Protein AF-A0AAN4ZGY0-F1 (afdb_monomer)

Radius of gyration: 37.97 Å; Cα contacts (8 Å, |Δi|>4): 766; chains: 1; bounding box: 124×32×118 Å

Organism: NCBI:txid1317129

pLDDT: mean 77.3, std 17.56, range [29.8, 98.25]

Mean predicted aligned error: 15.59 Å

Secondary structure (DSSP, 8-state):
--STTSS-SSSSSSS----THHHHHHHHHHHHHHHHHHTTS---S---B-GGGS-SSSEEEESSSPEEEEEPPGGGSTT-EEEEESTT-EEEETTEE-SS-EEEETTEEE-TT--B--SEEEEEE-SBTTB-S--TTS-TTTEE--EEEPP-SS-SS-EEE-TTSS-EEEE-TTS-EEEEETT--EEEE-TTS-EE-TTS-EES-EEEE-STB-TTTS-S---SHHHHTTSEE--EEE--SSSB-EEEPPTT--EEEE-TTS-EEEEE--S-EEE-TTS-EEETT--EES-EEEESS-TTS-SS----EEE-TTS-EEEPPPPEE-SS-EE------

Solvent-accessible surface area (backbone atoms only — not comparable to full-atom values): 18497 Å² total; per-residue (Å²): 133,88,79,92,73,83,86,74,78,87,77,74,83,71,73,80,72,78,58,66,80,51,49,59,55,48,51,49,48,49,50,50,45,41,53,76,71,44,35,39,50,71,58,75,62,77,80,55,68,32,74,79,7,36,35,77,49,32,35,35,65,40,75,83,56,55,72,41,78,45,77,46,53,74,90,79,52,72,44,33,39,35,41,26,30,49,87,87,34,33,28,16,42,71,34,35,78,48,68,66,49,37,35,36,51,69,40,38,50,20,40,94,81,71,44,77,67,72,37,29,23,28,29,20,58,4,31,71,79,47,32,52,46,42,56,92,62,32,56,71,83,36,39,42,59,29,53,71,42,59,38,45,100,90,34,35,29,9,33,33,34,32,86,93,43,70,30,31,26,36,38,45,97,80,22,48,68,70,30,51,40,78,96,42,64,58,32,38,29,31,42,87,27,25,36,27,43,92,86,69,50,75,36,66,27,46,25,18,25,65,24,62,10,18,71,30,49,28,56,39,62,63,64,37,61,30,43,76,72,51,51,31,40,65,40,48,69,40,75,46,102,61,73,38,11,33,37,40,56,63,94,60,32,46,39,26,35,37,44,92,67,14,45,78,73,47,79,46,98,55,90,46,33,38,30,31,72,86,27,28,32,29,36,80,86,73,48,82,42,63,34,49,32,14,36,57,49,56,77,76,76,60,95,58,63,68,79,53,73,43,71,46,100,86,69,48,83,41,79,51,76,66,36,47,81,51,93,86,48,74,45,65,79,79,72,94,120

Structure (mmCIF, N/CA/C/O backbone):
data_AF-A0AAN4ZGY0-F1
#
_entry.id   AF-A0AAN4ZGY0-F1
#
loop_
_atom_site.group_PDB
_atom_site.id
_atom_site.type_symbol
_atom_site.label_atom_id
_atom_site.label_alt_id
_atom_site.label_comp_id
_atom_site.label_asym_id
_atom_site.label_entity_id
_atom_site.label_seq_id
_atom_site.pdbx_PDB_ins_code
_atom_site.Cartn_x
_atom_site.Cartn_y
_atom_site.Cartn_z
_atom_site.occupancy
_atom_site.B_iso_or_equiv
_atom_site.auth_seq_id
_atom_site.auth_comp_id
_atom_site.auth_asym_id
_atom_site.auth_atom_id
_atom_site.pdbx_PDB_model_num
ATOM 1 N N . ILE A 1 1 ? -98.579 7.062 43.475 1.00 54.06 1 ILE A N 1
ATOM 2 C CA . ILE A 1 1 ? -98.011 5.726 43.792 1.00 54.06 1 ILE A CA 1
ATOM 3 C C . ILE A 1 1 ? -97.934 4.993 42.456 1.00 54.06 1 ILE A C 1
ATOM 5 O O . ILE A 1 1 ? -98.967 4.946 41.811 1.00 54.06 1 ILE A O 1
ATOM 9 N N . LEU A 1 2 ? -96.743 4.558 42.011 1.00 44.28 2 LEU A N 1
ATOM 10 C CA . LEU A 1 2 ? -96.336 4.385 40.594 1.00 44.28 2 LEU A CA 1
ATOM 11 C C . LEU A 1 2 ? -96.326 5.745 39.871 1.00 44.28 2 LEU A C 1
ATOM 13 O O . LEU A 1 2 ? -97.373 6.292 39.580 1.00 44.28 2 LEU A O 1
ATOM 17 N N . VAL A 1 3 ? -95.226 6.483 39.740 1.00 46.28 3 VAL A N 1
ATOM 18 C CA . VAL A 1 3 ? -94.215 6.334 38.670 1.00 46.28 3 VAL A CA 1
ATOM 19 C C . VAL A 1 3 ? -92.862 6.953 39.114 1.00 46.28 3 VAL A C 1
ATOM 21 O O . VAL A 1 3 ? -91.898 6.995 38.363 1.00 46.28 3 VAL A O 1
ATOM 24 N N . LEU A 1 4 ? -92.727 7.369 40.380 1.00 45.41 4 LEU A N 1
ATOM 25 C CA . LEU A 1 4 ? -91.530 8.043 40.915 1.00 45.41 4 LEU A CA 1
ATOM 26 C C . LEU A 1 4 ? -90.441 7.088 41.468 1.00 45.41 4 LEU A C 1
ATOM 28 O O . LEU A 1 4 ? -89.699 7.460 42.369 1.00 45.41 4 LEU A O 1
ATOM 32 N N . LEU A 1 5 ? -90.368 5.846 40.972 1.00 47.16 5 LEU A N 1
ATOM 33 C CA . LEU A 1 5 ? -89.467 4.788 41.477 1.00 47.16 5 LEU A CA 1
ATOM 34 C C . LEU A 1 5 ? -88.541 4.177 40.407 1.00 47.16 5 LEU A C 1
ATOM 36 O O . LEU A 1 5 ? -87.887 3.175 40.667 1.00 47.16 5 LEU A O 1
ATOM 40 N N . LEU A 1 6 ? -88.450 4.773 39.214 1.00 47.75 6 LEU A N 1
ATOM 41 C CA . LEU A 1 6 ? -87.614 4.254 38.117 1.00 47.75 6 LEU A CA 1
ATOM 42 C C . LEU A 1 6 ? -86.279 4.995 37.918 1.00 47.75 6 LEU A C 1
ATOM 44 O O . LEU A 1 6 ? -85.568 4.706 36.964 1.00 47.75 6 LEU A O 1
ATOM 48 N N . PHE A 1 7 ? -85.901 5.905 38.824 1.00 46.94 7 PHE A N 1
ATOM 49 C CA . PHE A 1 7 ? -84.646 6.674 38.728 1.00 46.94 7 PHE A CA 1
ATOM 50 C C . PHE A 1 7 ? -83.612 6.385 39.826 1.00 46.94 7 PHE A C 1
ATOM 52 O O . PHE A 1 7 ? -82.650 7.132 39.966 1.00 46.94 7 PHE A O 1
ATOM 59 N N . LEU A 1 8 ? -83.761 5.308 40.601 1.00 50.41 8 LEU A N 1
ATOM 60 C CA . LEU A 1 8 ? -82.787 4.942 41.638 1.00 50.41 8 LEU A CA 1
ATOM 61 C C . LEU A 1 8 ? -82.572 3.420 41.653 1.00 50.41 8 LEU A C 1
ATOM 63 O O . LEU A 1 8 ? -83.237 2.725 42.418 1.00 50.41 8 LEU A O 1
ATOM 67 N N . PRO A 1 9 ? -81.712 2.881 40.761 1.00 44.03 9 PRO A N 1
ATOM 68 C CA . PRO A 1 9 ? -80.628 2.039 41.280 1.00 44.03 9 PRO A CA 1
ATOM 69 C C . PRO A 1 9 ? -79.323 2.075 40.452 1.00 44.03 9 PRO A C 1
ATOM 71 O O . PRO A 1 9 ? -78.595 1.090 40.430 1.00 44.03 9 PRO A O 1
ATOM 74 N N . SER A 1 10 ? -78.972 3.173 39.775 1.00 43.97 10 SER A N 1
ATOM 75 C CA . SER A 1 10 ? -77.648 3.294 39.123 1.00 43.97 10 SER A CA 1
ATOM 76 C C . SER A 1 10 ? -76.561 3.932 40.003 1.00 43.97 10 SER A C 1
ATOM 78 O O . SER A 1 10 ? -75.435 4.091 39.550 1.00 43.97 10 SER A O 1
ATOM 80 N N . LEU A 1 11 ? -76.852 4.241 41.274 1.00 46.56 11 LEU A N 1
ATOM 81 C CA . LEU A 1 11 ? -75.885 4.826 42.219 1.00 46.56 11 LEU A CA 1
ATOM 82 C C . LEU A 1 11 ? -75.397 3.871 43.325 1.00 46.56 11 LEU A C 1
ATOM 84 O O . LEU A 1 11 ? -74.639 4.299 44.184 1.00 46.56 11 LEU A O 1
ATOM 88 N N . ILE A 1 12 ? -75.773 2.585 43.311 1.00 45.50 12 ILE A N 1
ATOM 89 C CA . ILE A 1 12 ? -75.390 1.632 44.382 1.00 45.50 12 ILE A CA 1
ATOM 90 C C . ILE A 1 12 ? -74.248 0.680 43.959 1.00 45.50 12 ILE A C 1
ATOM 92 O O . ILE A 1 12 ? -73.750 -0.101 44.757 1.00 45.50 12 ILE A O 1
ATOM 96 N N . TYR A 1 13 ? -73.727 0.794 42.733 1.00 43.84 13 TYR A N 1
ATOM 97 C CA . TYR A 1 13 ? -72.538 0.042 42.288 1.00 43.84 13 TYR A CA 1
ATOM 98 C C . TYR A 1 13 ? -71.256 0.890 42.220 1.00 43.84 13 TYR A C 1
ATOM 100 O O . TYR A 1 13 ? -70.362 0.598 41.434 1.00 43.84 13 TYR A O 1
ATOM 108 N N . ALA A 1 14 ? -71.143 1.925 43.059 1.00 43.75 14 ALA A N 1
ATOM 109 C CA . ALA A 1 14 ? -69.912 2.711 43.210 1.00 43.75 14 ALA A CA 1
ATOM 110 C C . ALA A 1 14 ? -69.262 2.605 44.606 1.00 43.75 14 ALA A C 1
ATOM 112 O O . ALA A 1 14 ? -68.223 3.215 44.829 1.00 43.75 14 ALA A O 1
ATOM 113 N N . GLU A 1 15 ? -69.818 1.819 45.536 1.00 41.22 15 GLU A N 1
ATOM 114 C CA . GLU A 1 15 ? -69.253 1.657 46.892 1.00 41.22 15 GLU A CA 1
ATOM 115 C C . GLU A 1 15 ? -68.433 0.372 47.084 1.00 41.22 15 GLU A C 1
ATOM 117 O O . GLU A 1 15 ? -67.808 0.196 48.123 1.00 41.22 15 GLU A O 1
ATOM 122 N N . ASN A 1 16 ? -68.350 -0.497 46.069 1.00 42.94 16 ASN A N 1
ATOM 123 C CA . ASN A 1 16 ? -67.531 -1.716 46.119 1.00 42.94 16 ASN A CA 1
ATOM 124 C C . ASN A 1 16 ? -66.256 -1.657 45.260 1.00 42.94 16 ASN A C 1
ATOM 126 O O . ASN A 1 16 ? -65.650 -2.687 44.981 1.00 42.94 16 ASN A O 1
ATOM 130 N N . CYS A 1 17 ? -65.784 -0.451 44.931 1.00 45.12 17 CYS A N 1
ATOM 131 C CA . CYS A 1 17 ? -64.360 -0.221 44.649 1.00 45.12 17 CYS A CA 1
ATOM 132 C C . CYS A 1 17 ? -63.565 -0.013 45.955 1.00 45.12 17 CYS A C 1
ATOM 134 O O . CYS A 1 17 ? -62.571 0.710 45.988 1.00 45.12 17 CYS A O 1
ATOM 136 N N . GLY A 1 18 ? -64.010 -0.632 47.053 1.00 42.31 18 GLY A N 1
ATOM 137 C CA . GLY A 1 18 ? -63.272 -0.726 48.303 1.00 42.31 18 GLY A CA 1
ATOM 138 C C . GLY A 1 18 ? -62.099 -1.682 48.141 1.00 42.31 18 GLY A C 1
ATOM 139 O O . GLY A 1 18 ? -62.205 -2.846 48.506 1.00 42.31 18 GLY A O 1
ATOM 140 N N . ASN A 1 19 ? -61.022 -1.209 47.516 1.00 47.03 19 ASN A N 1
ATOM 141 C CA . ASN A 1 19 ? -59.748 -0.994 48.196 1.00 47.03 19 ASN A CA 1
ATOM 142 C C . ASN A 1 19 ? -58.723 -0.452 47.182 1.00 47.03 19 ASN A C 1
ATOM 144 O O . ASN A 1 19 ? -57.992 -1.211 46.544 1.00 47.03 19 ASN A O 1
ATOM 148 N N . CYS A 1 20 ? -58.653 0.873 47.026 1.00 52.66 20 CYS A N 1
ATOM 149 C CA . CYS A 1 20 ? -57.567 1.510 46.270 1.00 52.66 20 CYS A CA 1
ATOM 150 C C . CYS A 1 20 ? -56.190 1.295 46.930 1.00 52.66 20 CYS A C 1
ATOM 152 O O . CYS A 1 20 ? -55.172 1.536 46.282 1.00 52.66 20 CYS A O 1
ATOM 154 N N . ASP A 1 21 ? -56.146 0.798 48.172 1.00 55.91 21 ASP A N 1
ATOM 155 C CA . ASP A 1 21 ? -54.902 0.518 48.898 1.00 55.91 21 ASP A CA 1
ATOM 156 C C . ASP A 1 21 ? -54.076 -0.601 48.243 1.00 55.91 21 ASP A C 1
ATOM 158 O O . ASP A 1 21 ? -52.861 -0.641 48.402 1.00 55.91 21 ASP A O 1
ATOM 162 N N . GLY A 1 22 ? -54.703 -1.464 47.433 1.00 56.44 22 GLY A N 1
ATOM 163 C CA . GLY A 1 22 ? -54.001 -2.486 46.651 1.00 56.44 22 GLY A CA 1
ATOM 164 C C . GLY A 1 22 ? -53.548 -2.018 45.267 1.00 56.44 22 GLY A C 1
ATOM 165 O O . GLY A 1 22 ? -52.641 -2.612 44.694 1.00 56.44 22 GLY A O 1
ATOM 166 N N . VAL A 1 23 ? -54.139 -0.947 44.723 1.00 62.25 23 VAL A N 1
ATOM 167 C CA . VAL A 1 23 ? -53.852 -0.482 43.353 1.00 62.25 23 VAL A CA 1
ATOM 168 C C . VAL A 1 23 ? -52.446 0.098 43.267 1.00 62.25 23 VAL A C 1
ATOM 170 O O . VAL A 1 23 ? -51.729 -0.180 42.314 1.00 62.25 23 VAL A O 1
ATOM 173 N N . TRP A 1 24 ? -52.009 0.848 44.279 1.00 66.81 24 TRP A N 1
ATOM 174 C CA . TRP A 1 24 ? -50.646 1.380 44.312 1.00 66.81 24 TRP A CA 1
ATOM 175 C C . TRP A 1 24 ? -49.599 0.288 44.509 1.00 66.81 24 TRP A C 1
ATOM 177 O O . TRP A 1 24 ? -48.559 0.336 43.859 1.00 66.81 24 TRP A O 1
ATOM 187 N N . GLU A 1 25 ? -49.888 -0.726 45.327 1.00 72.06 25 GLU A N 1
ATOM 188 C CA . GLU A 1 25 ? -49.032 -1.910 45.441 1.00 72.06 25 GLU A CA 1
ATOM 189 C C . GLU A 1 25 ? -49.004 -2.723 44.151 1.00 72.06 25 GLU A C 1
ATOM 191 O O . GLU A 1 25 ? -47.957 -3.259 43.811 1.00 72.06 25 GLU A O 1
ATOM 196 N N . GLN A 1 26 ? -50.119 -2.824 43.429 1.00 64.06 26 GLN A N 1
ATOM 197 C CA . GLN A 1 26 ? -50.214 -3.560 42.171 1.00 64.06 26 GLN A CA 1
ATOM 198 C C . GLN A 1 26 ? -49.526 -2.807 41.027 1.00 64.06 26 GLN A C 1
ATOM 200 O O . GLN A 1 26 ? -48.790 -3.431 40.277 1.00 64.06 26 GLN A O 1
ATOM 205 N N . ILE A 1 27 ? -49.647 -1.476 40.963 1.00 64.19 27 ILE A N 1
ATOM 206 C CA . ILE A 1 27 ? -48.884 -0.612 40.046 1.00 64.19 27 ILE A CA 1
ATOM 207 C C . ILE A 1 27 ? -47.393 -0.639 40.393 1.00 64.19 27 ILE A C 1
ATOM 209 O O . ILE A 1 27 ? -46.566 -0.671 39.489 1.00 64.19 27 ILE A O 1
ATOM 213 N N . ALA A 1 28 ? -47.023 -0.628 41.676 1.00 68.31 28 ALA A N 1
ATOM 214 C CA . ALA A 1 28 ? -45.628 -0.760 42.091 1.00 68.31 28 ALA A CA 1
ATOM 215 C C . ALA A 1 28 ? -45.072 -2.144 41.732 1.00 68.31 28 ALA A C 1
ATOM 217 O O . ALA A 1 28 ? -43.963 -2.226 41.221 1.00 68.31 28 ALA A O 1
ATOM 218 N N . ARG A 1 29 ? -45.861 -3.215 41.907 1.00 73.31 29 ARG A N 1
ATOM 219 C CA . ARG A 1 29 ? -45.498 -4.575 41.481 1.00 73.31 29 ARG A CA 1
ATOM 220 C C . ARG A 1 29 ? -45.407 -4.698 39.970 1.00 73.31 29 ARG A C 1
ATOM 222 O O . ARG A 1 29 ? -44.501 -5.356 39.494 1.00 73.31 29 ARG A O 1
ATOM 229 N N . GLU A 1 30 ? -46.320 -4.092 39.218 1.00 58.75 30 GLU A N 1
ATOM 230 C CA . GLU A 1 30 ? -46.277 -4.078 37.756 1.00 58.75 30 GLU A CA 1
ATOM 231 C C . GLU A 1 30 ? -45.104 -3.252 37.246 1.00 58.75 30 GLU A C 1
ATOM 233 O O . GLU A 1 30 ? -44.423 -3.719 36.351 1.00 58.75 30 GLU A O 1
ATOM 238 N N . LYS A 1 31 ? -44.802 -2.088 37.837 1.00 58.22 31 LYS A N 1
ATOM 239 C CA . LYS A 1 31 ? -43.599 -1.307 37.509 1.00 58.22 31 LYS A CA 1
ATOM 240 C C . LYS A 1 31 ? -42.322 -2.052 37.853 1.00 58.22 31 LYS A C 1
ATOM 242 O O . LYS A 1 31 ? -41.415 -2.060 37.040 1.00 58.22 31 LYS A O 1
ATOM 247 N N . GLN A 1 32 ? -42.275 -2.701 39.011 1.00 64.06 32 GLN A N 1
ATOM 248 C CA . GLN A 1 32 ? -41.133 -3.505 39.420 1.00 64.06 32 GLN A CA 1
ATOM 249 C C . GLN A 1 32 ? -40.995 -4.752 38.542 1.00 64.06 32 GLN A C 1
ATOM 251 O O . GLN A 1 32 ? -39.894 -5.091 38.155 1.00 64.06 32 GLN A O 1
ATOM 256 N N . MET A 1 33 ? -42.095 -5.391 38.132 1.00 56.28 33 MET A N 1
ATOM 257 C CA . MET A 1 33 ? -42.059 -6.480 37.152 1.00 56.28 33 MET A CA 1
ATOM 258 C C . MET A 1 33 ? -41.738 -5.983 35.729 1.00 56.28 33 MET A C 1
ATOM 260 O O . MET A 1 33 ? -41.107 -6.702 34.968 1.00 56.28 33 MET A O 1
ATOM 264 N N . ASP A 1 34 ? -42.128 -4.771 35.340 1.00 50.91 34 ASP A N 1
ATOM 265 C CA . ASP A 1 34 ? -41.751 -4.157 34.057 1.00 50.91 34 ASP A CA 1
ATOM 266 C C . ASP A 1 34 ? -40.267 -3.724 34.089 1.00 50.91 34 ASP A C 1
ATOM 268 O O . ASP A 1 34 ? -39.555 -3.916 33.110 1.00 50.91 34 ASP A O 1
ATOM 272 N N . GLU A 1 35 ? -39.727 -3.285 35.228 1.00 53.06 35 GLU A N 1
ATOM 273 C CA . GLU A 1 35 ? -38.279 -3.112 35.437 1.00 53.06 35 GLU A CA 1
ATOM 274 C C . GLU A 1 35 ? -37.536 -4.462 35.419 1.00 53.06 35 GLU A C 1
ATOM 276 O O . GLU A 1 35 ? -36.587 -4.630 34.653 1.00 53.06 35 GLU A O 1
ATOM 281 N N . ASP A 1 36 ? -38.005 -5.454 36.180 1.00 55.88 36 ASP A N 1
ATOM 282 C CA . ASP A 1 36 ? -37.344 -6.754 36.369 1.00 55.88 36 ASP A CA 1
ATOM 283 C C . ASP A 1 36 ? -37.442 -7.669 35.127 1.00 55.88 36 ASP A C 1
ATOM 285 O O . ASP A 1 36 ? -36.537 -8.464 34.863 1.00 55.88 36 ASP A O 1
ATOM 289 N N . TYR A 1 37 ? -38.532 -7.583 34.350 1.00 51.91 37 TYR A N 1
ATOM 290 C CA . TYR A 1 37 ? -38.823 -8.483 33.218 1.00 51.91 37 TYR A CA 1
ATOM 291 C C . TYR A 1 37 ? -38.968 -7.772 31.860 1.00 51.91 37 TYR A C 1
ATOM 293 O O . TYR A 1 37 ? -38.929 -8.439 30.817 1.00 51.91 37 TYR A O 1
ATOM 301 N N . HIS A 1 38 ? -39.100 -6.440 31.830 1.00 48.56 38 HIS A N 1
ATOM 302 C CA . HIS A 1 38 ? -39.233 -5.643 30.603 1.00 48.56 38 HIS A CA 1
ATOM 303 C C . HIS A 1 38 ? -38.154 -4.555 30.425 1.00 48.56 38 HIS A C 1
ATOM 305 O O . HIS A 1 38 ? -38.227 -3.819 29.438 1.00 48.56 38 HIS A O 1
ATOM 311 N N . GLY A 1 39 ? -37.078 -4.538 31.230 1.00 45.94 39 GLY A N 1
ATOM 312 C CA . GLY A 1 39 ? -35.871 -3.697 31.048 1.00 45.94 39 GLY A CA 1
ATOM 313 C C . GLY A 1 39 ? -35.116 -3.887 29.717 1.00 45.94 39 GLY A C 1
ATOM 314 O O . GLY A 1 39 ? -34.070 -3.301 29.462 1.00 45.94 39 GLY A O 1
ATOM 315 N N . CYS A 1 40 ? -35.665 -4.701 28.826 1.00 50.22 40 CYS A N 1
ATOM 316 C CA . CYS A 1 40 ? -35.147 -5.021 27.509 1.00 50.22 40 CYS A CA 1
ATOM 317 C C . CYS A 1 40 ? -36.196 -4.805 26.415 1.00 50.22 40 CYS A C 1
ATOM 319 O O . CYS A 1 40 ? -36.348 -5.593 25.473 1.00 50.22 40 CYS A O 1
ATOM 321 N N . ARG A 1 41 ? -36.957 -3.715 26.538 1.00 51.22 41 ARG A N 1
ATOM 322 C CA . ARG A 1 41 ? -37.534 -3.075 25.356 1.00 51.22 41 ARG A CA 1
ATOM 323 C C . ARG A 1 41 ? -36.354 -2.707 24.455 1.00 51.22 41 ARG A C 1
ATOM 325 O O . ARG A 1 41 ? -35.326 -2.258 24.952 1.00 51.22 41 ARG A O 1
ATOM 332 N N . SER A 1 42 ? -36.476 -3.022 23.164 1.00 54.94 42 SER A N 1
ATOM 333 C CA . SER A 1 42 ? -35.493 -2.728 22.112 1.00 54.94 42 SER A CA 1
ATOM 334 C C . SER A 1 42 ? -34.709 -1.461 22.443 1.00 54.94 42 SER A C 1
ATOM 336 O O . SER A 1 42 ? -35.355 -0.450 22.702 1.00 54.94 42 SER A O 1
ATOM 338 N N . CYS A 1 43 ? -33.373 -1.484 22.435 1.00 63.09 43 CYS A N 1
ATOM 339 C CA . CYS A 1 43 ? -32.616 -0.234 22.471 1.00 63.09 43 CYS A CA 1
ATOM 340 C C . CYS A 1 43 ? -33.051 0.600 21.264 1.00 63.09 43 CYS A C 1
ATOM 342 O O . CYS A 1 43 ? -32.672 0.315 20.131 1.00 63.09 43 CYS A O 1
ATOM 344 N N . LEU A 1 44 ? -33.968 1.536 21.511 1.00 54.16 44 LEU A N 1
ATOM 345 C CA . LEU A 1 44 ? -34.612 2.361 20.493 1.00 54.16 44 LEU A CA 1
ATOM 346 C C . LEU A 1 44 ? -33.659 3.459 20.020 1.00 54.16 44 LEU A C 1
ATOM 348 O O . LEU A 1 44 ? -33.848 4.000 18.935 1.00 54.16 44 LEU A O 1
ATOM 352 N N . SER A 1 45 ? -32.650 3.783 20.831 1.00 62.50 45 SER A N 1
ATOM 353 C CA . SER A 1 45 ? -31.592 4.710 20.474 1.00 62.50 45 SER A CA 1
ATOM 354 C C . SER A 1 45 ? -30.661 4.065 19.451 1.00 62.50 45 SER A C 1
ATOM 356 O O . SER A 1 45 ? -30.014 3.040 19.702 1.00 62.50 45 SER A O 1
ATOM 358 N N . GLU A 1 46 ? -30.603 4.687 18.272 1.00 73.12 46 GLU A N 1
ATOM 359 C CA . GLU A 1 46 ? -29.510 4.463 17.337 1.00 73.12 46 GLU A CA 1
ATOM 360 C C . GLU A 1 46 ? -28.186 4.692 18.064 1.00 73.12 46 GLU A C 1
ATOM 362 O O . GLU A 1 46 ? -28.025 5.639 18.833 1.00 73.12 46 GLU A O 1
ATOM 367 N N . ILE A 1 47 ? -27.234 3.798 17.826 1.00 82.12 47 ILE A N 1
ATOM 368 C CA . ILE A 1 47 ? -25.887 3.959 18.351 1.00 82.12 47 ILE A CA 1
ATOM 369 C C . ILE A 1 47 ? -25.222 5.055 17.529 1.00 82.12 47 ILE A C 1
ATOM 371 O O . ILE A 1 47 ? -24.936 4.843 16.346 1.00 82.12 47 ILE A O 1
ATOM 375 N N . THR A 1 48 ? -24.950 6.197 18.156 1.00 88.38 48 THR A N 1
ATOM 376 C CA . THR A 1 48 ? -24.184 7.274 17.531 1.00 88.38 48 THR A CA 1
ATOM 377 C C . THR A 1 48 ? -22.806 6.751 17.138 1.00 88.38 48 THR A C 1
ATOM 379 O O . THR A 1 48 ? -22.030 6.301 17.987 1.00 88.38 48 THR A O 1
ATOM 382 N N . ARG A 1 49 ? -22.494 6.803 15.841 1.00 90.88 49 ARG A N 1
ATOM 383 C CA . ARG A 1 49 ? -21.160 6.493 15.324 1.00 90.88 49 ARG A CA 1
ATOM 384 C C . ARG A 1 49 ? -20.393 7.784 15.097 1.00 90.88 49 ARG A C 1
ATOM 386 O O . ARG A 1 49 ? -20.930 8.700 14.486 1.00 90.88 49 ARG A O 1
ATOM 393 N N . SER A 1 50 ? -19.160 7.849 15.582 1.00 94.12 50 SER A N 1
ATOM 394 C CA . SER A 1 50 ? -18.271 8.981 15.311 1.00 94.12 50 SER A CA 1
ATOM 395 C C . SER A 1 50 ? -16.813 8.560 15.402 1.00 94.12 50 SER A C 1
ATOM 397 O O . SER A 1 50 ? -16.407 7.915 16.372 1.00 94.12 50 SER A O 1
ATOM 399 N N . LYS A 1 51 ? -15.997 8.998 14.439 1.00 92.88 51 LYS A N 1
ATOM 400 C CA . LYS A 1 51 ? -14.530 8.898 14.503 1.00 92.88 51 LYS A CA 1
ATOM 401 C C . LYS A 1 51 ? -13.917 9.568 15.736 1.00 92.88 51 LYS A C 1
ATOM 403 O O . LYS A 1 51 ? -12.813 9.180 16.106 1.00 92.88 51 LYS A O 1
ATOM 408 N N . ASP A 1 52 ? -14.615 10.476 16.415 1.00 93.56 52 ASP A N 1
ATOM 409 C CA . ASP A 1 52 ? -14.140 11.085 17.669 1.00 93.56 52 ASP A CA 1
ATOM 410 C C . ASP A 1 52 ? -14.002 10.059 18.806 1.00 93.56 52 ASP A C 1
ATOM 412 O O . ASP A 1 52 ? -13.227 10.253 19.740 1.00 93.56 52 ASP A O 1
ATOM 416 N N . ALA A 1 53 ? -14.711 8.928 18.715 1.00 93.69 53 ALA A N 1
ATOM 417 C CA . ALA A 1 53 ? -14.559 7.811 19.642 1.00 93.69 53 ALA A CA 1
ATOM 418 C C . ALA A 1 53 ? -13.280 6.990 19.398 1.00 93.69 53 ALA A C 1
ATOM 420 O O . ALA A 1 53 ? -13.003 6.056 20.156 1.00 93.69 53 ALA A O 1
ATOM 421 N N . CYS A 1 54 ? -12.520 7.288 18.339 1.00 94.69 54 CYS A N 1
ATOM 422 C CA . CYS A 1 54 ? -11.313 6.553 17.991 1.00 94.69 54 CYS A CA 1
ATOM 423 C C . CYS A 1 54 ? -10.209 6.788 19.026 1.00 94.69 54 CYS A C 1
ATOM 425 O O . CYS A 1 54 ? -9.958 7.936 19.404 1.00 94.69 54 CYS A O 1
ATOM 427 N N . PRO A 1 55 ? -9.496 5.737 19.469 1.00 94.94 55 PRO A N 1
ATOM 428 C CA . PRO A 1 55 ? -8.338 5.933 20.316 1.00 94.94 55 PRO A CA 1
ATOM 429 C C . PRO A 1 55 ? -7.290 6.808 19.628 1.00 94.94 55 PRO A C 1
ATOM 431 O O . PRO A 1 55 ? -7.036 6.633 18.436 1.00 94.94 55 PRO A O 1
ATOM 434 N N . PRO A 1 56 ? -6.621 7.708 20.367 1.00 94.31 56 PRO A N 1
ATOM 435 C CA . PRO A 1 56 ? -5.703 8.672 19.765 1.00 94.31 56 PRO A CA 1
ATOM 436 C C . PRO A 1 56 ? -4.476 8.016 19.110 1.00 94.31 56 PRO A C 1
ATOM 438 O O . PRO A 1 56 ? -3.824 8.638 18.274 1.00 94.31 56 PRO A O 1
ATOM 441 N N . LYS A 1 57 ? -4.130 6.778 19.500 1.00 96.00 57 LYS A N 1
ATOM 442 C CA . LYS A 1 57 ? -2.956 6.042 19.009 1.00 96.00 57 LYS A CA 1
ATOM 443 C C . LYS A 1 57 ? -3.203 4.543 18.934 1.00 96.00 57 LYS A C 1
ATOM 445 O O . LYS A 1 57 ? -3.914 3.980 19.763 1.00 96.00 57 LYS A O 1
ATOM 450 N N . GLY A 1 58 ? -2.523 3.901 17.993 1.00 96.44 58 GLY A N 1
ATOM 451 C CA . GLY A 1 58 ? -2.454 2.458 17.804 1.00 96.44 58 GLY A CA 1
ATOM 452 C C . GLY A 1 58 ? -3.654 1.843 17.091 1.00 96.44 58 GLY A C 1
ATOM 453 O O . GLY A 1 58 ? -3.702 0.615 16.943 1.00 96.44 58 GLY A O 1
ATOM 454 N N . TYR A 1 59 ? -4.607 2.667 16.649 1.00 96.19 59 TYR A N 1
ATOM 455 C CA . TYR A 1 59 ? -5.846 2.222 16.026 1.00 96.19 59 TYR A CA 1
ATOM 456 C C . TYR A 1 59 ? -6.213 3.056 14.801 1.00 96.19 59 TYR A C 1
ATOM 458 O O . TYR A 1 59 ? -6.120 4.279 14.800 1.00 96.19 59 TYR A O 1
ATOM 466 N N . ASP A 1 60 ? -6.660 2.346 13.773 1.00 95.94 60 ASP A N 1
ATOM 467 C CA . ASP A 1 60 ? -7.309 2.878 12.584 1.00 95.94 60 ASP A CA 1
ATOM 468 C C . ASP A 1 60 ? -8.815 2.658 12.745 1.00 95.94 60 ASP A C 1
ATOM 470 O O . ASP A 1 60 ? -9.233 1.566 13.152 1.00 95.94 60 ASP A O 1
ATOM 474 N N . CYS A 1 61 ? -9.623 3.683 12.479 1.00 95.56 61 CYS A N 1
ATOM 475 C CA . CYS A 1 61 ? -11.049 3.687 12.789 1.00 95.56 61 CYS A CA 1
ATOM 476 C C . CYS A 1 61 ? -11.902 4.065 11.582 1.00 95.56 61 CYS A C 1
ATOM 478 O O . CYS A 1 61 ? -11.618 5.027 10.865 1.00 95.56 61 CYS A O 1
ATOM 480 N N . SER A 1 62 ? -13.014 3.350 11.409 1.00 94.75 62 SER A N 1
ATOM 481 C CA . SER A 1 62 ? -13.991 3.638 10.363 1.00 94.75 62 SER A CA 1
ATOM 482 C C . SER A 1 62 ? -15.421 3.452 10.859 1.00 94.75 62 SER A C 1
ATOM 484 O O . SER A 1 62 ? -15.752 2.461 11.513 1.00 94.75 62 SER A O 1
ATOM 486 N N . GLU A 1 63 ? -16.279 4.407 10.504 1.00 93.88 63 GLU A N 1
ATOM 487 C CA . GLU A 1 63 ? -17.728 4.353 10.730 1.00 93.88 63 GLU A CA 1
ATOM 488 C C . GLU A 1 63 ? -18.428 3.403 9.746 1.00 93.88 63 GLU A C 1
ATOM 490 O O . GLU A 1 63 ? -19.514 2.895 10.040 1.00 93.88 63 GLU A O 1
ATOM 495 N N . GLU A 1 64 ? -17.780 3.119 8.611 1.00 93.81 64 GLU A N 1
ATOM 496 C CA . GLU A 1 64 ? -18.271 2.220 7.561 1.00 93.81 64 GLU A CA 1
ATOM 497 C C . GLU A 1 64 ? -18.128 0.744 7.947 1.00 93.81 64 GLU A C 1
ATOM 499 O O . GLU A 1 64 ? -18.797 -0.123 7.382 1.00 93.81 64 GLU A O 1
ATOM 504 N N . TRP A 1 65 ? -17.265 0.425 8.918 1.00 92.62 65 TRP A N 1
ATOM 505 C CA . TRP A 1 65 ? -17.134 -0.947 9.390 1.00 92.62 65 TRP A CA 1
ATOM 506 C C . TRP A 1 65 ? -18.424 -1.393 10.100 1.00 92.62 65 TRP A C 1
ATOM 508 O O . TRP A 1 65 ? -18.958 -0.676 10.954 1.00 92.62 65 TRP A O 1
ATOM 518 N N . PRO A 1 66 ? -18.969 -2.573 9.749 1.00 89.25 66 PRO A N 1
ATOM 519 C CA . PRO A 1 66 ? -20.279 -2.970 10.233 1.00 89.25 66 PRO A CA 1
ATOM 520 C C . PRO A 1 66 ? -20.244 -3.329 11.720 1.00 89.25 66 PRO A C 1
ATOM 522 O O . PRO A 1 66 ? -19.325 -3.992 12.209 1.00 89.25 66 PRO A O 1
ATOM 525 N N . LEU A 1 67 ? -21.301 -2.917 12.418 1.00 88.50 67 LEU A N 1
ATOM 526 C CA . LEU A 1 67 ? -21.628 -3.405 13.750 1.00 88.50 67 LEU A CA 1
ATOM 527 C C . LEU A 1 67 ? -22.499 -4.654 13.612 1.00 88.50 67 LEU A C 1
ATOM 529 O O . LEU A 1 67 ? -23.380 -4.715 12.754 1.00 88.50 67 LEU A O 1
ATOM 533 N N . THR A 1 68 ? -22.263 -5.637 14.467 1.00 82.88 68 THR A N 1
ATOM 534 C CA . THR A 1 68 ? -23.071 -6.849 14.590 1.00 82.88 68 THR A CA 1
ATOM 535 C C . THR A 1 68 ? -23.819 -6.823 15.912 1.00 82.88 68 THR A C 1
ATOM 537 O O . THR A 1 68 ? -23.216 -6.593 16.961 1.00 82.88 68 THR A O 1
ATOM 540 N N . THR A 1 69 ? -25.125 -7.071 15.855 1.00 76.69 69 THR A N 1
ATOM 541 C CA . THR A 1 69 ? -26.014 -7.154 17.014 1.00 76.69 69 THR A CA 1
ATOM 542 C C . THR A 1 69 ? -26.380 -8.607 17.293 1.00 76.69 69 THR A C 1
ATOM 544 O O . THR A 1 69 ? -26.816 -9.326 16.398 1.00 76.69 69 THR A O 1
ATOM 547 N N . ASN A 1 70 ? -26.231 -9.038 18.544 1.00 71.81 70 ASN A N 1
ATOM 548 C CA . ASN A 1 70 ? -26.703 -10.339 19.011 1.00 71.81 70 ASN A CA 1
ATOM 549 C C . ASN A 1 70 ? -27.798 -10.132 20.057 1.00 71.81 70 ASN A C 1
ATOM 551 O O . ASN A 1 70 ? -27.616 -9.373 21.008 1.00 71.81 70 ASN A O 1
ATOM 555 N N . VAL A 1 71 ? -28.925 -10.820 19.886 1.00 67.12 71 VAL A N 1
ATOM 556 C CA . VAL A 1 71 ? -30.015 -10.847 20.869 1.00 67.12 71 VAL A CA 1
ATOM 557 C C . VAL A 1 71 ? -29.748 -12.005 21.829 1.00 67.12 71 VAL A C 1
ATOM 559 O O . VAL A 1 71 ? -29.694 -13.153 21.387 1.00 67.12 71 VAL A O 1
ATOM 562 N N . LEU A 1 72 ? -29.559 -11.720 23.120 1.00 61.06 72 LEU A N 1
ATOM 563 C CA . LEU A 1 72 ? -29.351 -12.764 24.128 1.00 61.06 72 LEU A CA 1
ATOM 564 C C . LEU A 1 72 ? -30.668 -13.510 24.401 1.00 61.06 72 LEU A C 1
ATOM 566 O O . LEU A 1 72 ? -31.752 -12.917 24.418 1.00 61.06 72 LEU A O 1
ATOM 570 N N . THR A 1 73 ? -30.583 -14.832 24.558 1.00 50.97 73 THR A N 1
ATOM 571 C CA . THR A 1 73 ? -31.764 -15.701 24.700 1.00 50.97 73 THR A CA 1
ATOM 572 C C . THR A 1 73 ? -32.357 -15.646 26.119 1.00 50.97 73 THR A C 1
ATOM 574 O O . THR A 1 73 ? -31.670 -15.246 27.057 1.00 50.97 73 THR A O 1
ATOM 577 N N . PRO A 1 74 ? -33.629 -16.055 26.316 1.00 45.44 74 PRO A N 1
ATOM 578 C CA . PRO A 1 74 ? -34.318 -15.966 27.611 1.00 45.44 74 PRO A CA 1
ATOM 579 C C . PRO A 1 74 ? -33.657 -16.733 28.768 1.00 45.44 74 PRO A C 1
ATOM 581 O O . PRO A 1 74 ? -33.904 -16.405 29.924 1.00 45.44 74 PRO A O 1
ATOM 584 N N . GLU A 1 75 ? -32.833 -17.743 28.476 1.00 50.31 75 GLU A N 1
ATOM 585 C CA . GLU A 1 75 ? -32.149 -18.567 29.484 1.00 50.31 75 GLU A CA 1
ATOM 586 C C . GLU A 1 75 ? -30.903 -17.878 30.077 1.00 50.31 75 GLU A C 1
ATOM 588 O O . GLU A 1 75 ? -30.453 -18.249 31.158 1.00 50.31 75 GLU A O 1
ATOM 593 N N . GLU A 1 76 ? -30.376 -16.836 29.420 1.00 49.41 76 GLU A N 1
ATOM 594 C CA . GLU A 1 76 ? -29.170 -16.095 29.835 1.00 49.41 76 GLU A CA 1
ATOM 595 C C . GLU A 1 76 ? -29.479 -14.802 30.620 1.00 49.41 76 GLU A C 1
ATOM 597 O O . GLU A 1 76 ? -28.599 -13.969 30.841 1.00 49.41 76 GLU A O 1
ATOM 602 N N . GLY A 1 77 ? -30.723 -14.649 31.087 1.00 50.53 77 GLY A N 1
ATOM 603 C CA . GLY A 1 77 ? -31.234 -13.416 31.686 1.00 50.53 77 GLY A CA 1
ATOM 604 C C . GLY A 1 77 ? -31.937 -12.564 30.629 1.00 50.53 77 GLY A C 1
ATOM 605 O O . GLY A 1 77 ? -31.411 -12.311 29.550 1.00 50.53 77 GLY A O 1
ATOM 606 N N . CYS A 1 78 ? -33.176 -12.177 30.915 1.00 45.59 78 CYS A N 1
ATOM 607 C CA . CYS A 1 78 ? -34.107 -11.548 29.985 1.00 45.59 78 CYS A CA 1
ATOM 608 C C . CYS A 1 78 ? -33.489 -10.449 29.085 1.00 45.59 78 CYS A C 1
ATOM 610 O O . CYS A 1 78 ? -33.252 -9.339 29.534 1.00 45.59 78 CYS A O 1
ATOM 612 N N . ARG A 1 79 ? -33.371 -10.757 27.781 1.00 52.72 79 ARG A N 1
ATOM 613 C CA . ARG A 1 79 ? -33.516 -9.877 26.595 1.00 52.72 79 ARG A CA 1
ATOM 614 C C . ARG A 1 79 ? -32.510 -8.732 26.340 1.00 52.72 79 ARG A C 1
ATOM 616 O O . ARG A 1 79 ? -32.819 -7.846 25.544 1.00 52.72 79 ARG A O 1
ATOM 623 N N . CYS A 1 80 ? -31.286 -8.760 26.856 1.00 63.28 80 CYS A N 1
ATOM 624 C CA . CYS A 1 80 ? -30.289 -7.750 26.462 1.00 63.28 80 CYS A CA 1
ATOM 625 C C . CYS A 1 80 ? -29.814 -7.948 25.003 1.00 63.28 80 CYS A C 1
ATOM 627 O O . CYS A 1 80 ? -29.656 -9.073 24.527 1.00 63.28 80 CYS A O 1
ATOM 629 N N . SER A 1 81 ? -29.560 -6.851 24.280 1.00 73.12 81 SER A N 1
ATOM 630 C CA . SER A 1 81 ? -28.829 -6.879 23.001 1.00 73.12 81 SER A CA 1
ATOM 631 C C . SER A 1 81 ? -27.358 -6.558 23.242 1.00 73.12 81 SER A C 1
ATOM 633 O O . SER A 1 81 ? -27.042 -5.653 24.014 1.00 73.12 81 SER A O 1
ATOM 635 N N . GLU A 1 82 ? -26.455 -7.271 22.579 1.00 80.88 82 GLU A N 1
ATOM 636 C CA . GLU A 1 82 ? -25.024 -6.960 22.577 1.00 80.88 82 GLU A CA 1
ATOM 637 C C . GLU A 1 82 ? -24.611 -6.454 21.196 1.00 80.88 82 GLU A C 1
ATOM 639 O O . GLU A 1 82 ? -25.022 -7.016 20.180 1.00 80.88 82 GLU A O 1
ATOM 644 N N . VAL A 1 83 ? -23.790 -5.404 21.158 1.00 85.00 83 VAL A N 1
ATOM 645 C CA . VAL A 1 83 ? -23.225 -4.868 19.912 1.00 85.00 83 VAL A CA 1
ATOM 646 C C . VAL A 1 83 ? -21.722 -5.030 19.928 1.00 85.00 83 VAL A C 1
ATOM 648 O O . VAL A 1 83 ? -21.059 -4.649 20.895 1.00 85.00 83 VAL A O 1
ATOM 651 N N . THR A 1 84 ? -21.189 -5.550 18.830 1.00 88.19 84 THR A N 1
ATOM 652 C CA . THR A 1 84 ? -19.753 -5.684 18.580 1.00 88.19 84 THR A CA 1
ATOM 653 C C . THR A 1 84 ? -19.418 -5.156 17.191 1.00 88.19 84 THR A C 1
ATOM 655 O O . THR A 1 84 ? -20.297 -4.991 16.349 1.00 88.19 84 THR A O 1
ATOM 658 N N . CYS A 1 85 ? -18.139 -4.926 16.915 1.00 90.31 85 CYS A N 1
ATOM 659 C CA . CYS A 1 85 ? -17.689 -4.752 15.537 1.00 90.31 85 CYS A CA 1
ATOM 660 C C . CYS A 1 85 ? -17.595 -6.106 14.831 1.00 90.31 85 CYS A C 1
ATOM 662 O O . CYS A 1 85 ? -17.291 -7.122 15.461 1.00 90.31 85 CYS A O 1
ATOM 664 N N . ALA A 1 86 ? -17.839 -6.126 13.523 1.00 88.19 86 ALA A N 1
ATOM 665 C CA . ALA A 1 86 ? -17.687 -7.336 12.731 1.00 88.19 86 ALA A CA 1
ATOM 666 C C . ALA A 1 86 ? -16.209 -7.738 12.563 1.00 88.19 86 ALA A C 1
ATOM 668 O O . ALA A 1 86 ? -15.302 -6.904 12.455 1.00 88.19 86 ALA A O 1
ATOM 669 N N . GLY A 1 87 ? -15.969 -9.046 12.447 1.00 88.00 87 GLY A N 1
ATOM 670 C CA . GLY A 1 87 ? -14.656 -9.595 12.117 1.00 88.00 87 GLY A CA 1
ATOM 671 C C . GLY A 1 87 ? -13.613 -9.377 13.218 1.00 88.00 87 GLY A C 1
ATOM 672 O O . GLY A 1 87 ? -13.812 -9.783 14.358 1.00 88.00 87 GLY A O 1
ATOM 673 N N . LYS A 1 88 ? -12.461 -8.797 12.853 1.00 88.19 88 LYS A N 1
ATOM 674 C CA . LYS A 1 88 ? -11.319 -8.568 13.763 1.00 88.19 88 LYS A CA 1
ATOM 675 C C . LYS A 1 88 ? -11.302 -7.173 14.402 1.00 88.19 88 LYS A C 1
ATOM 677 O O . LYS A 1 88 ? -10.414 -6.896 15.209 1.00 88.19 88 LYS A O 1
ATOM 682 N N . ALA A 1 89 ? -12.221 -6.289 14.014 1.00 92.44 89 ALA A N 1
ATOM 683 C CA . ALA A 1 89 ? -12.310 -4.955 14.589 1.00 92.44 89 ALA A CA 1
ATOM 684 C C . ALA A 1 89 ? -12.810 -5.026 16.039 1.00 92.44 89 ALA A C 1
ATOM 686 O O . ALA A 1 89 ? -13.568 -5.919 16.418 1.00 92.44 89 ALA A O 1
ATOM 687 N N . LYS A 1 90 ? -12.373 -4.072 16.853 1.00 93.12 90 LYS A N 1
ATOM 688 C CA . LYS A 1 90 ? -12.807 -3.884 18.235 1.00 93.12 90 LYS A CA 1
ATOM 689 C C . LYS A 1 90 ? -13.659 -2.631 18.316 1.00 93.12 90 LYS A C 1
ATOM 691 O O . LYS A 1 90 ? -13.493 -1.716 17.516 1.00 93.12 90 LYS A O 1
ATOM 696 N N . LEU A 1 91 ? -14.559 -2.597 19.284 1.00 92.25 91 LEU A N 1
ATOM 697 C CA . LEU A 1 91 ? -15.365 -1.417 19.531 1.00 92.25 91 LEU A CA 1
ATOM 698 C C . LEU A 1 91 ? -14.558 -0.418 20.369 1.00 92.25 91 LEU A C 1
ATOM 700 O O . LEU A 1 91 ? -13.908 -0.808 21.341 1.00 92.25 91 LEU A O 1
ATOM 704 N N . ALA A 1 92 ? -14.600 0.848 19.980 1.00 93.38 92 ALA A N 1
ATOM 705 C CA . ALA A 1 92 ? -14.043 1.961 20.727 1.00 93.38 92 ALA A CA 1
ATOM 706 C C . ALA A 1 92 ? -15.163 2.905 21.165 1.00 93.38 92 ALA A C 1
ATOM 708 O O . ALA A 1 92 ? -16.104 3.144 20.406 1.00 93.38 92 ALA A O 1
ATOM 709 N N . VAL A 1 93 ? -15.058 3.414 22.388 1.00 90.88 93 VAL A N 1
ATOM 710 C CA . VAL A 1 93 ? -15.986 4.377 22.988 1.00 90.88 93 VAL A CA 1
ATOM 711 C C . VAL A 1 93 ? -15.136 5.413 23.707 1.00 90.88 93 VAL A C 1
ATOM 713 O O . VAL A 1 93 ? -14.250 5.036 24.473 1.00 90.88 93 VAL A O 1
ATOM 716 N N . ASN A 1 94 ? -15.381 6.702 23.465 1.00 88.75 94 ASN A N 1
ATOM 717 C CA . ASN A 1 94 ? -14.666 7.798 24.135 1.00 88.75 94 ASN A CA 1
ATOM 718 C C . ASN A 1 94 ? -13.129 7.700 24.070 1.00 88.75 94 ASN A C 1
ATOM 720 O O . ASN A 1 94 ? -12.436 7.988 25.043 1.00 88.75 94 ASN A O 1
ATOM 724 N N . GLY A 1 95 ? -12.585 7.274 22.926 1.00 90.25 95 GLY A N 1
ATOM 725 C CA . GLY A 1 95 ? -11.139 7.163 22.725 1.00 90.25 95 GLY A CA 1
ATOM 726 C C . GLY A 1 95 ? -10.499 5.936 23.383 1.00 90.25 95 GLY A C 1
ATOM 727 O O . GLY A 1 95 ? -9.276 5.795 23.365 1.00 90.25 95 GLY A O 1
ATOM 728 N N . GLU A 1 96 ? -11.292 5.019 23.936 1.00 91.25 96 GLU A N 1
ATOM 729 C CA . GLU A 1 96 ? -10.800 3.791 24.555 1.00 91.25 96 GLU A CA 1
ATOM 730 C C . GLU A 1 96 ? -11.397 2.551 23.891 1.00 91.25 96 GLU A C 1
ATOM 732 O O . GLU A 1 96 ? -12.573 2.504 23.532 1.00 91.25 96 GLU A O 1
ATOM 737 N N . ILE A 1 97 ? -10.582 1.502 23.753 1.00 91.00 97 ILE A N 1
ATOM 738 C CA . ILE A 1 97 ? -11.085 0.191 23.346 1.00 91.00 97 ILE A CA 1
ATOM 739 C C . ILE A 1 97 ? -11.856 -0.404 24.514 1.00 91.00 97 ILE A C 1
ATOM 741 O O . ILE A 1 97 ? -11.269 -0.835 25.510 1.00 91.00 97 ILE A O 1
ATOM 745 N N . VAL A 1 98 ? -13.172 -0.479 24.367 1.00 86.69 98 VAL A N 1
ATOM 746 C CA . VAL A 1 98 ? -14.005 -1.189 25.330 1.00 86.69 98 VAL A CA 1
ATOM 747 C C . VAL A 1 98 ? -13.804 -2.693 25.165 1.00 86.69 98 VAL A C 1
ATOM 749 O O . VAL A 1 98 ? -13.381 -3.187 24.112 1.00 86.69 98 VAL A O 1
ATOM 752 N N . ALA A 1 99 ? -14.121 -3.456 26.220 1.00 66.69 99 ALA A N 1
ATOM 753 C CA . ALA A 1 99 ? -14.327 -4.895 26.072 1.00 66.69 99 ALA A CA 1
ATOM 754 C C . ALA A 1 99 ? -15.202 -5.126 24.832 1.00 66.69 99 ALA A C 1
ATOM 756 O O . ALA A 1 99 ? -16.068 -4.305 24.552 1.00 66.69 99 ALA A O 1
ATOM 757 N N . SER A 1 100 ? -14.958 -6.202 24.082 1.00 67.69 100 SER A N 1
ATOM 758 C CA . SER A 1 100 ? -15.401 -6.405 22.690 1.00 67.69 100 SER A CA 1
ATOM 759 C C . SER A 1 100 ? -16.904 -6.248 22.396 1.00 67.69 100 SER A C 1
ATOM 761 O O . SER A 1 100 ? -17.296 -6.398 21.242 1.00 67.69 100 SER A O 1
ATOM 763 N N . LYS A 1 101 ? -17.727 -5.942 23.402 1.00 79.00 101 LYS A N 1
ATOM 764 C CA . LYS A 1 101 ? -19.157 -5.695 23.335 1.00 79.00 101 LYS A CA 1
ATOM 765 C C . LYS A 1 101 ? -19.628 -4.582 24.278 1.00 79.00 101 LYS A C 1
ATOM 767 O O . LYS A 1 101 ? -19.171 -4.499 25.420 1.00 79.00 101 LYS A O 1
ATOM 772 N N . ILE A 1 102 ? -20.609 -3.808 23.821 1.00 84.88 102 ILE A N 1
ATOM 773 C CA . ILE A 1 102 ? -21.500 -2.990 24.665 1.00 84.88 102 ILE A CA 1
ATOM 774 C C . ILE A 1 102 ? -22.847 -3.695 24.816 1.00 84.88 102 ILE A C 1
ATOM 776 O O . ILE A 1 102 ? -23.197 -4.554 24.000 1.00 84.88 102 ILE A O 1
ATOM 780 N N . ARG A 1 103 ? -23.586 -3.355 25.871 1.00 83.31 103 ARG A N 1
ATOM 781 C CA . ARG A 1 103 ? -24.847 -4.003 26.232 1.00 83.31 103 ARG A CA 1
ATOM 782 C C . ARG A 1 103 ? -25.978 -2.996 26.273 1.00 83.31 103 ARG A C 1
ATOM 784 O O . ARG A 1 103 ? -25.818 -1.901 26.798 1.00 83.31 103 ARG A O 1
ATOM 791 N N . CYS A 1 104 ? -27.120 -3.403 25.751 1.00 78.50 104 CYS A N 1
ATOM 792 C CA . CYS A 1 104 ? -28.377 -2.712 25.961 1.00 78.50 104 CYS A CA 1
ATOM 793 C C . CYS A 1 104 ? -28.920 -3.074 27.348 1.00 78.50 104 CYS A C 1
ATOM 795 O O . CYS A 1 104 ? -29.107 -4.261 27.627 1.00 78.50 104 CYS A O 1
ATOM 797 N N . ASN A 1 105 ? -29.176 -2.074 28.188 1.00 73.56 105 ASN A N 1
ATOM 798 C CA . ASN A 1 105 ? -29.862 -2.220 29.469 1.00 73.56 105 ASN A CA 1
ATOM 799 C C . ASN A 1 105 ? -30.833 -1.045 29.646 1.00 73.56 105 ASN A C 1
ATOM 801 O O . ASN A 1 105 ? -30.437 0.099 29.451 1.00 73.56 105 ASN A O 1
ATOM 805 N N . ASN A 1 106 ? -32.099 -1.306 29.972 1.00 70.50 106 ASN A N 1
ATOM 806 C CA . ASN A 1 106 ? -33.141 -0.286 30.144 1.00 70.50 106 ASN A CA 1
ATOM 807 C C . ASN A 1 106 ? -33.281 0.687 28.957 1.00 70.50 106 ASN A C 1
ATOM 809 O O . ASN A 1 106 ? -33.563 1.867 29.132 1.00 70.50 106 ASN A O 1
ATOM 813 N N . SER A 1 107 ? -33.153 0.177 27.726 1.00 72.38 107 SER A N 1
ATOM 814 C CA . SER A 1 107 ? -33.152 0.960 26.471 1.00 72.38 107 SER A CA 1
ATOM 815 C C . SER A 1 107 ? -31.929 1.868 26.255 1.00 72.38 107 SER A C 1
ATOM 817 O O . SER A 1 107 ? -31.920 2.646 25.300 1.00 72.38 107 SER A O 1
ATOM 819 N N . GLU A 1 108 ? -30.892 1.753 27.085 1.00 77.56 108 GLU A N 1
ATOM 820 C CA . GLU A 1 108 ? -29.651 2.521 26.981 1.00 77.56 108 GLU A CA 1
ATOM 821 C C . GLU A 1 108 ? -28.455 1.611 26.684 1.00 77.56 108 GLU A C 1
ATOM 823 O O . GLU A 1 108 ? -28.354 0.476 27.163 1.00 77.56 108 GLU A O 1
ATOM 828 N N . TRP A 1 109 ? -27.520 2.112 25.876 1.00 82.44 109 TRP A N 1
ATOM 829 C CA . TRP A 1 109 ? -26.271 1.416 25.596 1.00 82.44 109 TRP A CA 1
ATOM 830 C C . TRP A 1 109 ? -25.262 1.704 26.701 1.00 82.44 109 TRP A C 1
ATOM 832 O O . TRP A 1 109 ? -24.922 2.856 26.964 1.00 82.44 109 TRP A O 1
ATOM 842 N N . THR A 1 110 ? -24.759 0.646 27.329 1.00 82.94 110 THR A N 1
ATOM 843 C CA . THR A 1 110 ? -23.793 0.726 28.424 1.00 82.94 110 THR A CA 1
ATOM 844 C C . THR A 1 110 ? -22.565 -0.142 28.158 1.00 82.94 110 THR A C 1
ATOM 846 O O . THR A 1 110 ? -22.622 -1.186 27.495 1.00 82.94 110 THR A O 1
ATOM 849 N N . THR A 1 111 ? -21.414 0.289 28.671 1.00 81.94 111 THR A N 1
ATOM 850 C CA . THR A 1 111 ? -20.212 -0.555 28.734 1.00 81.94 111 THR A CA 1
ATOM 851 C C . THR A 1 111 ? -20.319 -1.550 29.898 1.00 81.94 111 THR A C 1
ATOM 853 O O . THR A 1 111 ? -21.220 -1.472 30.729 1.00 81.94 111 THR A O 1
ATOM 856 N N . LYS A 1 112 ? -19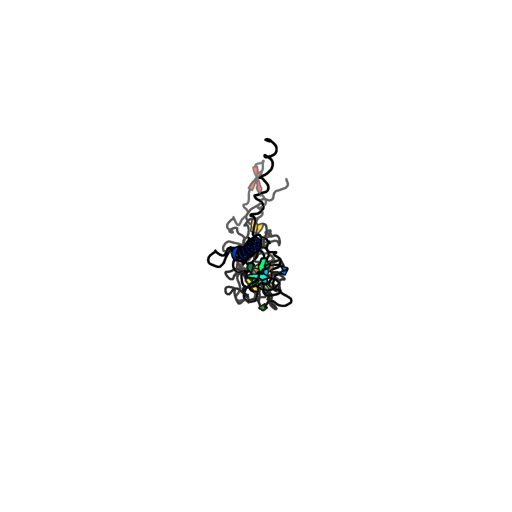.369 -2.490 30.025 1.00 70.44 112 LYS A N 1
ATOM 857 C CA . LYS A 1 112 ? -19.316 -3.424 31.172 1.00 70.44 112 LYS A CA 1
ATOM 858 C C . LYS A 1 112 ? -19.240 -2.710 32.537 1.00 70.44 112 LYS A C 1
ATOM 860 O O . LYS A 1 112 ? -19.586 -3.317 33.543 1.00 70.44 112 LYS A O 1
ATOM 865 N N . GLY A 1 113 ? -18.773 -1.461 32.572 1.00 67.06 113 GLY A N 1
ATOM 866 C CA . GLY A 1 113 ? -18.740 -0.625 33.774 1.00 67.06 113 GLY A CA 1
ATOM 867 C C . GLY A 1 113 ? -20.014 0.190 34.006 1.00 67.06 113 GLY A C 1
ATOM 868 O O . GLY A 1 113 ? -19.950 1.147 34.767 1.00 67.06 113 GLY A O 1
ATOM 869 N N . GLU A 1 114 ? -21.114 -0.130 33.310 1.00 68.19 114 GLU A N 1
ATOM 870 C CA . GLU A 1 114 ? -22.418 0.556 33.390 1.00 68.19 114 GLU A CA 1
ATOM 871 C C . GLU A 1 114 ? -22.378 2.046 33.010 1.00 68.19 114 GLU A C 1
ATOM 873 O O . GLU A 1 114 ? -23.319 2.794 33.251 1.00 68.19 114 GLU A O 1
ATOM 878 N N . GLN A 1 115 ? -21.299 2.491 32.363 1.00 77.25 115 GLN A N 1
ATOM 879 C CA . GLN A 1 115 ? -21.214 3.838 31.810 1.00 77.25 115 GLN A CA 1
ATOM 880 C C . GLN A 1 115 ? -22.023 3.918 30.520 1.00 77.25 115 GLN A C 1
ATOM 882 O O . GLN A 1 115 ? -21.884 3.044 29.656 1.00 77.25 115 GLN A O 1
ATOM 887 N N . LEU A 1 116 ? -22.813 4.985 30.389 1.00 79.38 116 LEU A N 1
ATOM 888 C CA . LEU A 1 116 ? -23.511 5.335 29.156 1.00 79.38 116 LEU A CA 1
ATOM 889 C C . LEU A 1 116 ? -22.521 5.481 27.997 1.00 79.38 116 LEU A C 1
ATOM 891 O O . LEU A 1 116 ? -21.438 6.050 28.144 1.00 79.38 116 LEU A O 1
ATOM 895 N N . VAL A 1 117 ? -22.902 4.929 26.852 1.00 80.25 117 VAL A N 1
ATOM 896 C CA . VAL A 1 117 ? -22.092 4.889 25.636 1.00 80.25 117 VAL A CA 1
ATOM 897 C C . VAL A 1 117 ? -22.505 6.031 24.715 1.00 80.25 117 VAL A C 1
ATOM 899 O O . VAL A 1 117 ? -23.615 6.007 24.192 1.00 80.25 117 VAL A O 1
ATOM 902 N N . ASP A 1 118 ? -21.608 6.987 24.473 1.00 78.94 118 ASP A N 1
ATOM 903 C CA . ASP A 1 118 ? -21.768 7.992 23.415 1.00 78.94 118 ASP A CA 1
ATOM 904 C C . ASP A 1 118 ? -20.419 8.654 23.088 1.00 78.94 118 ASP A C 1
ATOM 906 O O . ASP A 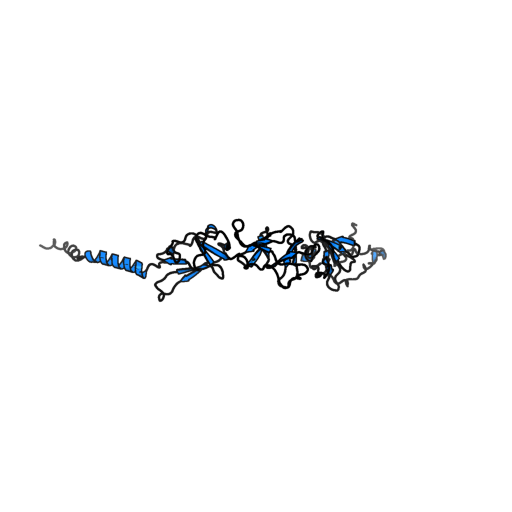1 118 ? -19.781 9.122 24.033 1.00 78.94 118 ASP A O 1
ATOM 910 N N . PRO A 1 119 ? -19.976 8.766 21.817 1.00 87.06 119 PRO A N 1
ATOM 911 C CA . PRO A 1 119 ? -20.268 7.952 20.622 1.00 87.06 119 PRO A CA 1
ATOM 912 C C . PRO A 1 119 ? -19.348 6.708 20.502 1.00 87.06 119 PRO A C 1
ATOM 914 O O . PRO A 1 119 ? -18.421 6.529 21.297 1.00 87.06 119 PRO A O 1
ATOM 917 N N . VAL A 1 120 ? -19.580 5.835 19.503 1.00 91.81 120 VAL A N 1
ATOM 918 C CA . VAL A 1 120 ? -18.744 4.635 19.237 1.00 91.81 120 VAL A CA 1
ATOM 919 C C . VAL A 1 120 ? -18.110 4.617 17.847 1.00 91.81 120 VAL A C 1
ATOM 921 O O . VAL A 1 120 ? -18.639 5.189 16.897 1.00 91.81 120 VAL A O 1
ATOM 924 N N . VAL A 1 121 ? -17.024 3.862 17.683 1.00 94.62 121 VAL A N 1
ATOM 925 C CA . VAL A 1 121 ? -16.470 3.530 16.361 1.00 94.62 121 VAL A CA 1
ATOM 926 C C . VAL A 1 121 ? -15.837 2.147 16.362 1.00 94.62 121 VAL A C 1
ATOM 928 O O . VAL A 1 121 ? -15.411 1.636 17.399 1.00 94.62 121 VAL A O 1
ATOM 931 N N . CYS A 1 122 ? -15.768 1.519 15.194 1.00 95.19 122 CYS A N 1
ATOM 932 C CA . CYS A 1 122 ? -14.966 0.320 15.034 1.00 95.19 122 CYS A CA 1
ATOM 933 C C . CYS A 1 122 ? -13.508 0.683 14.782 1.00 95.19 122 CYS A C 1
ATOM 935 O O . CYS A 1 122 ? -13.204 1.534 13.951 1.00 95.19 122 CYS A O 1
ATOM 937 N N . ALA A 1 123 ? -12.621 -0.008 15.487 1.00 95.56 123 ALA A N 1
ATOM 938 C CA . ALA A 1 123 ? -11.194 0.239 15.525 1.00 95.56 123 ALA A CA 1
ATOM 939 C C . ALA A 1 123 ? -10.430 -1.063 15.254 1.00 95.56 123 ALA A C 1
ATOM 941 O O . ALA A 1 123 ? -10.663 -2.093 15.894 1.00 95.56 123 ALA A O 1
ATOM 942 N N . LYS A 1 124 ? -9.482 -1.036 14.324 1.00 95.94 124 LYS A N 1
ATOM 943 C CA . LYS A 1 124 ? -8.517 -2.120 14.110 1.00 95.94 124 LYS A CA 1
ATOM 944 C C . LYS A 1 124 ? -7.158 -1.623 14.560 1.00 95.94 124 LYS A C 1
ATOM 946 O O . LYS A 1 124 ? -6.826 -0.461 14.357 1.00 95.94 124 LYS A O 1
ATOM 951 N N . SER A 1 125 ? -6.378 -2.488 15.201 1.00 96.12 125 SER A N 1
ATOM 952 C CA . SER A 1 125 ? -5.025 -2.090 15.578 1.00 96.12 125 SER A CA 1
ATOM 953 C C . SER A 1 125 ? -4.215 -1.827 14.315 1.00 96.12 125 SER A C 1
ATOM 955 O O . SER A 1 125 ? -4.272 -2.635 13.397 1.00 96.12 125 SER A O 1
ATOM 957 N N . CYS A 1 126 ? -3.462 -0.735 14.297 1.00 97.38 126 CYS A N 1
ATOM 958 C CA . CYS A 1 126 ? -2.497 -0.380 13.253 1.00 97.38 126 CYS A CA 1
ATOM 959 C C . CYS A 1 126 ? -1.090 -0.199 13.861 1.00 97.38 126 CYS A C 1
ATOM 961 O O . CYS A 1 126 ? -0.273 0.598 13.396 1.00 97.38 126 CYS A O 1
ATOM 963 N N . GLU A 1 127 ? -0.827 -0.905 14.964 1.00 96.62 127 GLU A N 1
ATOM 964 C CA . GLU A 1 127 ? 0.442 -0.867 15.687 1.00 96.62 127 GLU A CA 1
ATOM 965 C C . GLU A 1 127 ? 1.565 -1.619 14.966 1.00 96.62 127 GLU A C 1
ATOM 967 O O . GLU A 1 127 ? 1.367 -2.353 13.993 1.00 96.62 127 GLU A O 1
ATOM 972 N N . LYS A 1 128 ? 2.786 -1.478 15.494 1.00 95.25 128 LYS A N 1
ATOM 973 C CA . LYS A 1 128 ? 3.936 -2.244 15.005 1.00 95.25 128 LYS A CA 1
ATOM 974 C C . LYS A 1 128 ? 3.644 -3.750 15.051 1.00 95.25 128 LYS A C 1
ATOM 976 O O . LYS A 1 128 ? 3.344 -4.294 16.112 1.00 95.25 128 LYS A O 1
ATOM 981 N N . GLY A 1 129 ? 3.833 -4.415 13.912 1.00 94.69 129 GLY A N 1
ATOM 982 C CA . GLY A 1 129 ? 3.582 -5.848 13.734 1.00 94.69 129 GLY A CA 1
ATOM 983 C C . GLY A 1 129 ? 2.235 -6.173 13.084 1.00 94.69 129 GLY A C 1
ATOM 984 O O . GLY A 1 129 ? 1.998 -7.336 12.776 1.00 94.69 129 GLY A O 1
ATOM 985 N N . VAL A 1 130 ? 1.374 -5.173 12.855 1.00 96.94 130 VAL A N 1
ATOM 986 C CA . VAL A 1 130 ? 0.151 -5.333 12.053 1.00 96.94 130 VAL A CA 1
ATOM 987 C C . VAL A 1 130 ? 0.495 -5.375 10.564 1.00 96.94 130 VAL A C 1
ATOM 989 O O . VAL A 1 130 ? 0.178 -6.352 9.892 1.00 96.94 130 VAL A O 1
ATOM 992 N N . CYS A 1 131 ? 1.186 -4.349 10.063 1.00 97.69 131 CYS A N 1
ATOM 993 C CA . CYS A 1 131 ? 1.702 -4.328 8.697 1.00 97.69 131 CYS A CA 1
ATOM 994 C C . CYS A 1 131 ? 3.053 -5.047 8.613 1.00 97.69 131 CYS A C 1
ATOM 996 O O . CYS A 1 131 ? 3.889 -4.929 9.517 1.00 97.69 131 CYS A O 1
ATOM 998 N N . SER A 1 132 ? 3.272 -5.776 7.517 1.00 96.75 132 SER A N 1
ATOM 999 C CA . SER A 1 132 ? 4.523 -6.504 7.277 1.00 96.75 132 SER A CA 1
ATOM 1000 C C . SER A 1 132 ? 5.664 -5.525 7.022 1.00 96.75 132 SER A C 1
ATOM 1002 O O . SER A 1 132 ? 5.559 -4.686 6.135 1.00 96.75 132 SER A O 1
ATOM 1004 N N . ASP A 1 133 ? 6.771 -5.626 7.751 1.00 94.69 133 ASP A N 1
ATOM 1005 C CA . ASP A 1 133 ? 7.937 -4.753 7.551 1.00 94.69 133 ASP A CA 1
ATOM 1006 C C . ASP A 1 133 ? 8.717 -5.070 6.264 1.00 94.69 133 ASP A C 1
ATOM 1008 O O . ASP A 1 133 ? 9.491 -4.245 5.791 1.00 94.69 133 ASP A O 1
ATOM 1012 N N . GLY A 1 134 ? 8.491 -6.230 5.654 1.00 93.81 134 GLY A N 1
ATOM 1013 C CA . GLY A 1 134 ? 8.995 -6.566 4.329 1.00 93.81 134 GLY A CA 1
ATOM 1014 C C . GLY A 1 134 ? 8.417 -7.871 3.796 1.00 93.81 134 GLY A C 1
ATOM 1015 O O . GLY A 1 134 ? 7.497 -8.450 4.377 1.00 93.81 134 GLY A O 1
ATOM 1016 N N . ASN A 1 135 ? 8.964 -8.340 2.677 1.00 94.88 135 ASN A N 1
ATOM 1017 C CA . ASN A 1 135 ? 8.646 -9.629 2.077 1.00 94.88 135 ASN A CA 1
ATOM 1018 C C . ASN A 1 135 ? 9.913 -10.494 2.041 1.00 94.88 135 ASN A C 1
ATOM 1020 O O . ASN A 1 135 ? 10.897 -10.143 1.395 1.00 94.88 135 ASN A O 1
ATOM 1024 N N . SER A 1 136 ? 9.889 -11.648 2.711 1.00 93.62 136 SER A N 1
ATOM 1025 C CA . SER A 1 136 ? 11.043 -12.553 2.816 1.00 93.62 136 SER A CA 1
ATOM 1026 C C . SER A 1 136 ? 11.461 -13.208 1.495 1.00 93.62 136 SER A C 1
ATOM 1028 O O . SER A 1 136 ? 12.542 -13.788 1.422 1.00 93.62 136 SER A O 1
ATOM 1030 N N . ARG A 1 137 ? 10.617 -13.134 0.459 1.00 90.62 137 ARG A N 1
ATOM 1031 C CA . ARG A 1 137 ? 10.918 -13.617 -0.897 1.00 90.62 137 ARG A CA 1
ATOM 1032 C C . ARG A 1 137 ? 11.603 -12.563 -1.765 1.00 90.62 137 ARG A C 1
ATOM 1034 O O . ARG A 1 137 ? 12.091 -12.908 -2.837 1.00 90.62 137 ARG A O 1
ATOM 1041 N N . ALA A 1 138 ? 11.616 -11.298 -1.341 1.00 87.12 138 ALA A N 1
ATOM 1042 C CA . ALA A 1 138 ? 12.314 -10.243 -2.063 1.00 87.12 138 ALA A CA 1
ATOM 1043 C C . ALA A 1 138 ? 13.831 -10.445 -1.980 1.00 87.12 138 ALA A C 1
ATOM 1045 O O . ALA A 1 138 ? 14.349 -10.936 -0.975 1.00 87.12 138 ALA A O 1
ATOM 1046 N N . ASN A 1 139 ? 14.558 -10.053 -3.029 1.00 84.25 139 ASN A N 1
ATOM 1047 C CA . ASN A 1 139 ? 16.010 -10.184 -3.034 1.00 84.25 139 ASN A CA 1
ATOM 1048 C C . ASN A 1 139 ? 16.638 -9.242 -1.995 1.00 84.25 139 ASN A C 1
ATOM 1050 O O . ASN A 1 139 ? 16.619 -8.022 -2.157 1.00 84.25 139 ASN A O 1
ATOM 1054 N N . SER A 1 140 ? 17.258 -9.813 -0.962 1.00 81.62 140 SER A N 1
ATOM 1055 C CA . SER A 1 140 ? 17.887 -9.063 0.129 1.00 81.62 140 SER A CA 1
ATOM 1056 C C . SER A 1 140 ? 19.098 -8.222 -0.293 1.00 81.62 140 SER A C 1
ATOM 1058 O O . SER A 1 140 ? 19.584 -7.427 0.506 1.00 81.62 140 SER A O 1
ATOM 1060 N N . LYS A 1 141 ? 19.633 -8.421 -1.508 1.00 81.88 141 LYS A N 1
ATOM 1061 C CA . LYS A 1 141 ? 20.698 -7.573 -2.073 1.00 81.88 141 LYS A CA 1
ATOM 1062 C C . LYS A 1 141 ? 20.172 -6.221 -2.564 1.00 81.88 141 LYS A C 1
ATOM 1064 O O . LYS A 1 141 ? 20.927 -5.257 -2.557 1.00 81.88 141 LYS A O 1
ATOM 1069 N N . ASP A 1 142 ? 18.900 -6.152 -2.950 1.00 81.50 142 ASP A N 1
ATOM 1070 C CA . ASP A 1 142 ? 18.276 -4.933 -3.480 1.00 81.50 142 ASP A CA 1
ATOM 1071 C C . ASP A 1 142 ? 17.302 -4.291 -2.507 1.00 81.50 142 ASP A C 1
ATOM 1073 O O . ASP A 1 142 ? 17.103 -3.076 -2.531 1.00 81.50 142 ASP A O 1
ATOM 1077 N N . PHE A 1 143 ? 16.698 -5.107 -1.645 1.00 88.69 143 PHE A N 1
ATOM 1078 C CA . PHE A 1 143 ? 15.644 -4.668 -0.753 1.00 88.69 143 PHE A CA 1
ATOM 1079 C C . PHE A 1 143 ? 15.960 -5.010 0.689 1.00 88.69 143 PHE A C 1
ATOM 1081 O O . PHE A 1 143 ? 16.375 -6.124 1.013 1.00 88.69 143 PHE A O 1
ATOM 1088 N N . ARG A 1 144 ? 15.674 -4.062 1.580 1.00 91.44 144 ARG A N 1
ATOM 1089 C CA . ARG A 1 144 ? 15.635 -4.317 3.020 1.00 91.44 144 ARG A CA 1
ATOM 1090 C C . ARG A 1 144 ? 14.250 -4.007 3.588 1.00 91.44 144 ARG A C 1
ATOM 1092 O O . ARG A 1 144 ? 13.532 -3.179 3.023 1.00 91.44 144 ARG A O 1
ATOM 1099 N N . PRO A 1 145 ? 13.862 -4.651 4.699 1.00 94.88 145 PRO A N 1
ATOM 1100 C CA . PRO A 1 145 ? 12.639 -4.298 5.405 1.00 94.88 145 PRO A CA 1
ATOM 1101 C C . PRO A 1 145 ? 12.606 -2.821 5.821 1.00 94.88 145 PRO A C 1
ATOM 1103 O O . PRO A 1 145 ? 13.647 -2.211 6.083 1.00 94.88 145 PRO A O 1
ATOM 1106 N N . LEU A 1 146 ? 11.399 -2.271 5.926 1.00 95.56 146 LEU A N 1
ATOM 1107 C CA . LEU A 1 146 ? 11.131 -0.948 6.473 1.00 95.56 146 LEU A CA 1
ATOM 1108 C C . LEU A 1 146 ? 11.614 -0.855 7.919 1.00 95.56 146 LEU A C 1
ATOM 1110 O O . LEU A 1 146 ? 11.428 -1.762 8.736 1.00 95.56 146 LEU A O 1
ATOM 1114 N N . LYS A 1 147 ? 12.127 0.315 8.294 1.00 95.31 147 LYS A N 1
ATOM 1115 C CA . LYS A 1 147 ? 12.294 0.647 9.706 1.00 95.31 147 LYS A CA 1
ATOM 1116 C C . LYS A 1 147 ? 10.942 1.069 10.274 1.00 95.31 147 LYS A C 1
ATOM 1118 O O . LYS A 1 147 ? 10.497 2.191 10.035 1.00 95.31 147 LYS A O 1
ATOM 1123 N N . VAL A 1 148 ? 10.315 0.171 11.038 1.00 96.69 148 VAL A N 1
ATOM 1124 C CA . VAL A 1 148 ? 8.981 0.405 11.613 1.00 96.69 148 VAL A CA 1
ATOM 1125 C C . VAL A 1 148 ? 9.043 1.005 13.021 1.00 96.69 148 VAL A C 1
ATOM 1127 O O . VAL A 1 148 ? 9.527 0.358 13.967 1.00 96.69 148 VAL A O 1
ATOM 1130 N N . ALA A 1 149 ? 8.502 2.216 13.152 1.00 96.88 149 ALA A N 1
ATOM 1131 C CA . ALA A 1 149 ? 8.205 2.897 14.410 1.00 96.88 149 ALA A CA 1
ATOM 1132 C C . ALA A 1 149 ? 6.755 2.618 14.851 1.00 96.88 149 ALA A C 1
ATOM 1134 O O . ALA A 1 149 ? 5.879 2.396 14.018 1.00 96.88 149 ALA A O 1
ATOM 1135 N N . ARG A 1 150 ? 6.518 2.585 16.168 1.00 97.56 150 ARG A N 1
ATOM 1136 C CA . ARG A 1 150 ? 5.167 2.458 16.749 1.00 97.56 150 ARG A CA 1
ATOM 1137 C C . ARG A 1 150 ? 4.377 3.756 16.566 1.00 97.56 150 ARG A C 1
ATOM 1139 O O . ARG A 1 150 ? 4.984 4.778 16.256 1.00 97.56 150 ARG A O 1
ATOM 1146 N N . ALA A 1 151 ? 3.066 3.703 16.794 1.00 96.25 151 ALA A N 1
ATOM 1147 C CA . ALA A 1 151 ? 2.263 4.918 16.896 1.00 96.25 151 ALA A CA 1
ATOM 1148 C C . ALA A 1 151 ? 2.777 5.818 18.040 1.00 96.25 151 ALA A C 1
ATOM 1150 O O . ALA A 1 151 ? 3.273 5.331 19.063 1.00 96.25 151 ALA A O 1
ATOM 1151 N N . ASP A 1 152 ? 2.665 7.131 17.865 1.00 95.12 152 ASP A N 1
ATOM 1152 C CA . ASP A 1 152 ? 3.141 8.153 18.799 1.00 95.12 152 ASP A CA 1
ATOM 1153 C C . ASP A 1 152 ? 2.204 9.377 18.823 1.00 95.12 152 ASP A C 1
ATOM 1155 O O . ASP A 1 152 ? 1.085 9.321 18.326 1.00 95.12 152 ASP A O 1
ATOM 1159 N N . ASP A 1 153 ? 2.601 10.471 19.483 1.00 93.12 153 ASP A N 1
ATOM 1160 C CA . ASP A 1 153 ? 1.786 11.702 19.570 1.00 93.12 153 ASP A CA 1
ATOM 1161 C C . ASP A 1 153 ? 1.567 12.405 18.228 1.00 93.12 153 ASP A C 1
ATOM 1163 O O . ASP A 1 153 ? 0.647 13.208 18.102 1.00 93.12 153 ASP A O 1
ATOM 1167 N N . GLN A 1 154 ? 2.409 12.132 17.235 1.00 93.19 154 GLN A N 1
ATOM 1168 C CA . GLN A 1 154 ? 2.334 12.764 15.920 1.00 93.19 154 GLN A CA 1
ATOM 1169 C C . GLN A 1 154 ? 1.631 11.866 14.904 1.00 93.19 154 GLN A C 1
ATOM 1171 O O . GLN A 1 154 ? 1.160 12.350 13.877 1.00 93.19 154 GLN A O 1
ATOM 1176 N N . ASN A 1 155 ? 1.586 10.560 15.165 1.00 93.81 155 ASN A N 1
ATOM 1177 C CA . ASN A 1 155 ? 1.130 9.560 14.218 1.00 93.81 155 ASN A CA 1
ATOM 1178 C C . ASN A 1 155 ? 0.285 8.517 14.941 1.00 93.81 155 ASN A C 1
ATOM 1180 O O . ASN A 1 155 ? 0.795 7.707 15.718 1.00 93.81 155 ASN A O 1
ATOM 1184 N N . SER A 1 156 ? -1.013 8.510 14.640 1.00 94.62 156 SER A N 1
ATOM 1185 C CA . SER A 1 156 ? -1.977 7.595 15.255 1.00 94.62 156 SER A CA 1
ATOM 1186 C C . SER A 1 156 ? -1.704 6.121 14.941 1.00 94.62 156 SER A C 1
ATOM 1188 O O . SER A 1 156 ? -2.149 5.257 15.687 1.00 94.62 156 SER A O 1
ATOM 1190 N N . CYS A 1 157 ? -0.944 5.816 13.888 1.00 97.69 157 CYS A N 1
ATOM 1191 C CA . CYS A 1 157 ? -0.587 4.460 13.479 1.00 97.69 157 CYS A CA 1
ATOM 1192 C C . CYS A 1 157 ? 0.926 4.281 13.320 1.00 97.69 157 CYS A C 1
ATOM 1194 O O . CY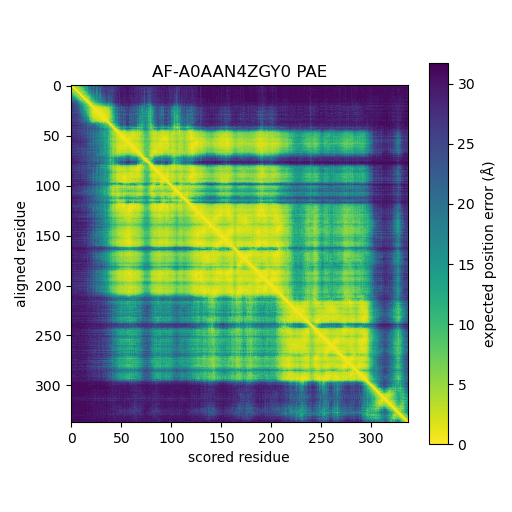S A 1 157 ? 1.682 5.251 13.239 1.00 97.69 157 CYS A O 1
ATOM 1196 N N . ALA A 1 158 ? 1.371 3.022 13.269 1.00 98.00 158 ALA A N 1
ATOM 1197 C CA . ALA A 1 158 ? 2.771 2.687 13.036 1.00 98.00 158 ALA A CA 1
ATOM 1198 C C . ALA A 1 158 ? 3.261 3.207 11.679 1.00 98.00 158 ALA A C 1
ATOM 1200 O O . ALA A 1 158 ? 2.508 3.274 10.710 1.00 98.00 158 ALA A O 1
ATOM 1201 N N . ILE A 1 159 ? 4.548 3.533 11.602 1.00 97.56 159 ILE A N 1
ATOM 1202 C CA . ILE A 1 159 ? 5.155 4.148 10.419 1.00 97.56 159 ILE A CA 1
ATOM 1203 C C . ILE A 1 159 ? 6.322 3.315 9.928 1.00 97.56 159 ILE A C 1
ATOM 1205 O O . ILE A 1 159 ? 7.189 2.953 10.721 1.00 97.56 159 ILE A O 1
ATOM 1209 N N . GLY A 1 160 ? 6.387 3.096 8.619 1.00 96.50 160 GLY A N 1
ATOM 1210 C CA . GLY A 1 160 ? 7.557 2.575 7.924 1.00 96.50 160 GLY A CA 1
ATOM 1211 C C . GLY A 1 160 ? 8.379 3.697 7.288 1.00 96.50 160 GLY A C 1
ATOM 1212 O O . GLY A 1 160 ? 7.826 4.611 6.680 1.00 96.50 160 GLY A O 1
ATOM 1213 N N . THR A 1 161 ? 9.706 3.631 7.421 1.00 95.00 161 THR A N 1
ATOM 1214 C CA . THR A 1 161 ? 10.654 4.578 6.801 1.00 95.00 161 THR A CA 1
ATOM 1215 C C . THR A 1 161 ? 11.862 3.861 6.204 1.00 95.00 161 THR A C 1
ATOM 1217 O O . THR A 1 161 ? 12.202 2.755 6.635 1.00 95.00 161 THR A O 1
ATOM 1220 N N . CYS A 1 162 ? 12.531 4.522 5.252 1.00 88.38 162 CYS A N 1
ATOM 1221 C CA . CYS A 1 162 ? 13.672 3.978 4.506 1.00 88.38 162 CYS A CA 1
ATOM 1222 C C . CYS A 1 162 ? 14.908 4.881 4.476 1.00 88.38 162 CYS A C 1
ATOM 1224 O O . CYS A 1 162 ? 15.656 4.860 3.517 1.00 88.38 162 CYS A O 1
ATOM 1226 N N . MET A 1 163 ? 15.179 5.695 5.498 1.00 78.81 163 MET A N 1
ATOM 1227 C CA . MET A 1 163 ? 16.399 6.523 5.491 1.00 78.81 163 MET A CA 1
ATOM 1228 C C . MET A 1 163 ? 17.625 5.716 5.967 1.00 78.81 163 MET A C 1
ATOM 1230 O O . MET A 1 163 ? 17.518 5.021 6.986 1.00 78.81 163 MET A O 1
ATOM 1234 N N . PRO A 1 164 ? 18.807 5.800 5.313 1.00 64.44 164 PRO A N 1
ATOM 1235 C CA . PRO A 1 164 ? 19.196 6.664 4.184 1.00 64.44 164 PRO A CA 1
ATOM 1236 C C . PRO A 1 164 ? 19.145 5.981 2.791 1.00 64.44 164 PRO A C 1
ATOM 1238 O O . PRO A 1 164 ? 20.020 6.217 1.965 1.00 64.44 164 PRO A O 1
ATOM 1241 N N . ASP A 1 165 ? 18.189 5.094 2.532 1.00 69.69 165 ASP A N 1
ATOM 1242 C CA . ASP A 1 165 ? 18.109 4.325 1.280 1.00 69.69 165 ASP A CA 1
ATOM 1243 C C . ASP A 1 165 ? 17.605 5.147 0.089 1.00 69.69 165 ASP A C 1
ATOM 1245 O O . ASP A 1 165 ? 17.146 6.281 0.224 1.00 69.69 165 ASP A O 1
ATOM 1249 N N . ASN A 1 166 ? 17.623 4.527 -1.092 1.00 75.50 166 ASN A N 1
ATOM 1250 C CA . ASN A 1 166 ? 17.272 5.139 -2.375 1.00 75.50 166 ASN A CA 1
ATOM 1251 C C . ASN A 1 166 ? 15.752 5.186 -2.627 1.00 75.50 166 ASN A C 1
ATOM 1253 O O . ASN A 1 166 ? 15.309 5.092 -3.773 1.00 75.50 166 ASN A O 1
ATOM 1257 N N . GLY A 1 167 ? 14.960 5.322 -1.560 1.00 82.75 167 GLY A N 1
ATOM 1258 C CA . GLY A 1 167 ? 13.499 5.339 -1.596 1.00 82.75 167 GLY A CA 1
ATOM 1259 C C . GLY A 1 167 ? 12.846 4.000 -1.248 1.00 82.75 167 GLY A C 1
ATOM 1260 O O . GLY A 1 167 ? 13.477 3.070 -0.734 1.00 82.75 167 GLY A O 1
ATOM 1261 N N . MET A 1 168 ? 11.542 3.931 -1.502 1.00 88.69 168 MET A N 1
ATOM 1262 C CA . MET A 1 168 ? 10.696 2.766 -1.251 1.00 88.69 168 MET A CA 1
ATOM 1263 C C . MET A 1 168 ? 10.307 2.084 -2.565 1.00 88.69 168 MET A C 1
ATOM 1265 O O . MET A 1 168 ? 10.253 2.715 -3.618 1.00 88.69 168 MET A O 1
ATOM 1269 N N . ALA A 1 169 ? 10.024 0.787 -2.502 1.00 89.00 169 ALA A N 1
ATOM 1270 C CA . ALA A 1 169 ? 9.522 0.003 -3.621 1.00 89.00 169 ALA A CA 1
ATOM 1271 C C . ALA A 1 169 ? 8.329 -0.850 -3.187 1.00 89.00 169 ALA A C 1
ATOM 1273 O O . ALA A 1 169 ? 8.307 -1.393 -2.076 1.00 89.00 169 ALA A O 1
ATOM 1274 N N . ILE A 1 170 ? 7.363 -0.989 -4.092 1.00 90.62 170 ILE A N 1
ATOM 1275 C CA . ILE A 1 170 ? 6.217 -1.885 -3.936 1.00 90.62 170 ILE A CA 1
ATOM 1276 C C . ILE A 1 170 ? 6.659 -3.287 -4.343 1.00 90.62 170 ILE A C 1
ATOM 1278 O O . ILE A 1 170 ? 7.237 -3.477 -5.418 1.00 90.62 170 ILE A O 1
ATOM 1282 N N . ILE A 1 171 ? 6.364 -4.277 -3.503 1.00 89.69 171 ILE A N 1
ATOM 1283 C CA . ILE A 1 171 ? 6.746 -5.671 -3.730 1.00 89.69 171 ILE A CA 1
ATOM 1284 C C . ILE A 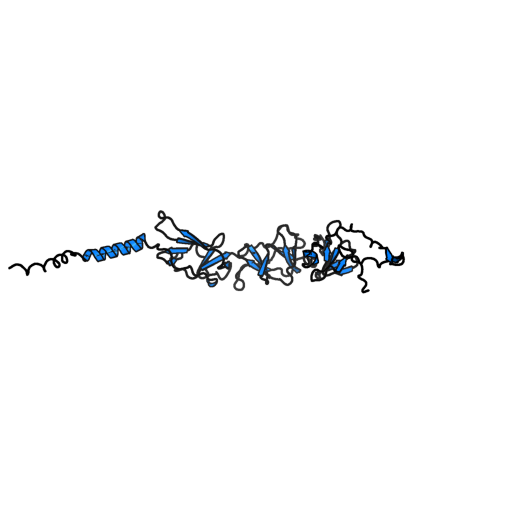1 171 ? 5.492 -6.549 -3.807 1.00 89.69 171 ILE A C 1
ATOM 1286 O O . ILE A 1 171 ? 4.598 -6.468 -2.970 1.00 89.69 171 ILE A O 1
ATOM 1290 N N . ASN A 1 172 ? 5.431 -7.435 -4.797 1.00 88.88 172 ASN A N 1
ATOM 1291 C CA . ASN A 1 172 ? 4.367 -8.433 -4.906 1.00 88.88 172 ASN A CA 1
ATOM 1292 C C . ASN A 1 172 ? 4.530 -9.562 -3.874 1.00 88.88 172 ASN A C 1
ATOM 1294 O O . ASN A 1 172 ? 5.616 -9.815 -3.359 1.00 88.88 172 ASN A O 1
ATOM 1298 N N . ASP A 1 173 ? 3.470 -10.342 -3.648 1.00 90.25 173 ASP A N 1
ATOM 1299 C CA . ASP A 1 173 ? 3.472 -11.532 -2.777 1.00 90.25 173 ASP A CA 1
ATOM 1300 C C . ASP A 1 173 ? 4.575 -12.560 -3.113 1.00 90.25 173 ASP A C 1
ATOM 1302 O O . ASP A 1 173 ? 5.048 -13.300 -2.243 1.00 90.25 173 ASP A O 1
ATOM 1306 N N . ASN A 1 174 ? 4.991 -12.637 -4.377 1.00 87.19 174 ASN A N 1
ATOM 1307 C CA . ASN A 1 174 ? 6.051 -13.529 -4.854 1.00 87.19 174 ASN A CA 1
ATOM 1308 C C . ASN A 1 174 ? 7.476 -12.975 -4.625 1.00 87.19 174 ASN A C 1
ATOM 1310 O O . ASN A 1 174 ? 8.432 -13.689 -4.909 1.00 87.19 174 ASN A O 1
ATOM 1314 N N . GLY A 1 175 ? 7.623 -11.749 -4.111 1.00 84.69 175 GLY A N 1
ATOM 1315 C CA . GLY A 1 175 ? 8.910 -11.088 -3.879 1.00 84.69 175 GLY A CA 1
ATOM 1316 C C . GLY A 1 175 ? 9.432 -10.255 -5.053 1.00 84.69 175 GLY A C 1
ATOM 1317 O O . GLY A 1 175 ? 10.503 -9.664 -4.934 1.00 84.69 175 GLY A O 1
ATOM 1318 N N . THR A 1 176 ? 8.713 -10.177 -6.179 1.00 83.19 176 THR A N 1
ATOM 1319 C CA . THR A 1 176 ? 9.133 -9.347 -7.319 1.00 83.19 176 THR A CA 1
ATOM 1320 C C . THR A 1 176 ? 8.729 -7.885 -7.113 1.00 83.19 176 THR A C 1
ATOM 1322 O O . THR A 1 176 ? 7.608 -7.639 -6.660 1.00 83.19 176 THR A O 1
ATOM 1325 N N . PRO A 1 177 ? 9.573 -6.915 -7.491 1.00 83.38 177 PRO A N 1
ATOM 1326 C CA . PRO A 1 177 ? 9.213 -5.503 -7.460 1.00 83.38 177 PRO A CA 1
ATOM 1327 C C . PRO A 1 177 ? 8.142 -5.186 -8.507 1.00 83.38 177 PRO A C 1
ATOM 1329 O O . PRO A 1 177 ? 8.195 -5.695 -9.626 1.00 83.38 177 PRO A O 1
ATOM 1332 N N . VAL A 1 178 ? 7.188 -4.337 -8.137 1.00 81.69 178 VAL A N 1
ATOM 1333 C CA . VAL A 1 178 ? 6.183 -3.771 -9.052 1.00 81.69 178 VAL A CA 1
ATOM 1334 C C . VAL A 1 178 ? 6.687 -2.450 -9.620 1.00 81.69 178 VAL A C 1
ATOM 1336 O O . VAL A 1 178 ? 6.631 -2.225 -10.824 1.00 81.69 178 VAL A O 1
ATOM 1339 N N . GLY A 1 179 ? 7.232 -1.600 -8.752 1.00 74.81 179 GLY A N 1
ATOM 1340 C CA . GLY A 1 179 ? 7.707 -0.272 -9.111 1.00 74.81 179 GLY A CA 1
ATOM 1341 C C . GLY A 1 179 ? 8.201 0.511 -7.893 1.00 74.81 179 GLY A C 1
ATOM 1342 O O . GLY A 1 179 ? 8.094 0.024 -6.758 1.00 74.81 179 GLY A O 1
ATOM 1343 N N . PRO A 1 180 ? 8.774 1.701 -8.119 1.00 80.25 180 PRO A N 1
ATOM 1344 C CA . PRO A 1 180 ? 9.148 2.609 -7.044 1.00 80.25 180 PRO A CA 1
ATOM 1345 C C . PRO A 1 180 ? 7.912 3.270 -6.430 1.00 80.25 180 PRO A C 1
ATOM 1347 O O . PRO A 1 180 ? 6.937 3.537 -7.125 1.00 80.25 180 PRO A O 1
ATOM 1350 N N . LEU A 1 181 ? 8.008 3.625 -5.151 1.00 82.94 181 LEU A N 1
ATOM 1351 C CA . LEU A 1 181 ? 7.236 4.729 -4.583 1.00 82.94 181 LEU A CA 1
ATOM 1352 C C . LEU A 1 181 ? 8.126 5.970 -4.630 1.00 82.94 181 LEU A C 1
ATOM 1354 O O . LEU A 1 181 ? 8.937 6.208 -3.730 1.00 82.94 181 LEU A O 1
ATOM 1358 N N . THR A 1 182 ? 8.049 6.704 -5.737 1.00 69.88 182 THR A N 1
ATOM 1359 C CA . THR A 1 182 ? 8.813 7.941 -5.947 1.00 69.88 182 THR A CA 1
ATOM 1360 C C . THR A 1 182 ? 8.410 9.006 -4.938 1.00 69.88 182 THR A C 1
ATOM 1362 O O . THR A 1 182 ? 7.234 9.159 -4.636 1.00 69.88 182 THR A O 1
ATOM 1365 N N . ASP A 1 183 ? 9.402 9.715 -4.397 1.00 72.62 183 ASP A N 1
ATOM 1366 C CA . ASP A 1 183 ? 9.257 10.815 -3.430 1.00 72.62 183 ASP A CA 1
ATOM 1367 C C . ASP A 1 183 ? 8.563 10.473 -2.095 1.00 72.62 183 ASP A C 1
ATOM 1369 O O . ASP A 1 183 ? 8.509 11.302 -1.187 1.00 72.62 183 ASP A O 1
ATOM 1373 N N . VAL A 1 184 ? 8.151 9.218 -1.897 1.00 82.19 184 VAL A N 1
ATOM 1374 C CA . VAL A 1 184 ? 7.615 8.723 -0.628 1.00 82.19 184 VAL A CA 1
ATOM 1375 C C . VAL A 1 184 ? 8.760 8.237 0.257 1.00 82.19 184 VAL A C 1
ATOM 1377 O O . VAL A 1 184 ? 9.442 7.249 -0.019 1.00 82.19 184 VAL A O 1
ATOM 1380 N N . THR A 1 185 ? 8.961 8.924 1.379 1.00 82.62 185 THR A N 1
ATOM 1381 C CA . THR A 1 185 ? 9.972 8.548 2.390 1.00 82.62 185 THR A CA 1
ATOM 1382 C C . THR A 1 185 ? 9.364 7.903 3.635 1.00 82.62 185 THR A C 1
ATOM 1384 O O . THR A 1 185 ? 10.090 7.423 4.518 1.00 82.62 185 THR A O 1
ATOM 1387 N N . LYS A 1 186 ? 8.029 7.873 3.697 1.00 92.00 186 LYS A N 1
ATOM 1388 C CA . LYS A 1 186 ? 7.240 7.479 4.856 1.00 92.00 186 LYS A CA 1
ATOM 1389 C C . LYS A 1 186 ? 5.927 6.836 4.408 1.00 92.00 186 LYS A C 1
ATOM 1391 O O . LYS A 1 186 ? 5.220 7.3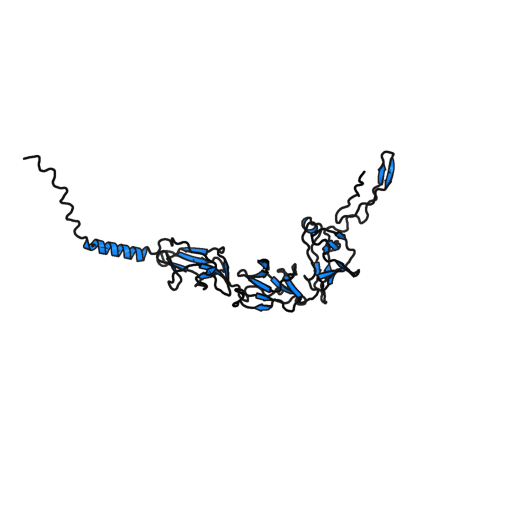97 3.584 1.00 92.00 186 LYS A O 1
ATOM 1396 N N . VAL A 1 187 ? 5.575 5.710 5.019 1.00 96.00 187 VAL A N 1
ATOM 1397 C CA . VAL A 1 187 ? 4.262 5.064 4.864 1.00 96.00 187 VAL A CA 1
ATOM 1398 C C . VAL A 1 187 ? 3.633 4.809 6.228 1.00 96.00 187 VAL A C 1
ATOM 1400 O O . VAL A 1 187 ? 4.341 4.587 7.213 1.00 96.00 187 VAL A O 1
ATOM 1403 N N . THR A 1 188 ? 2.305 4.828 6.294 1.00 97.38 188 THR A N 1
ATOM 1404 C CA . THR A 1 188 ? 1.541 4.650 7.538 1.00 97.38 188 THR A CA 1
ATOM 1405 C C . THR A 1 188 ? 0.792 3.325 7.508 1.00 97.38 188 THR A C 1
ATOM 1407 O O . THR A 1 188 ? 0.152 2.997 6.517 1.00 97.38 188 THR A O 1
ATOM 1410 N N . CYS A 1 189 ? 0.871 2.541 8.575 1.00 98.25 189 CYS A N 1
ATOM 1411 C CA . CYS A 1 189 ? 0.176 1.264 8.667 1.00 98.25 189 CYS A CA 1
ATOM 1412 C C . CYS A 1 189 ? -1.334 1.472 8.834 1.00 98.25 189 CYS A C 1
ATOM 1414 O O . CYS A 1 189 ? -1.763 2.338 9.594 1.00 98.25 189 CYS A O 1
ATOM 1416 N N . THR A 1 190 ? -2.134 0.654 8.161 1.00 97.12 190 THR A N 1
ATOM 1417 C CA . THR A 1 190 ? -3.595 0.623 8.303 1.00 97.12 190 THR A CA 1
ATOM 1418 C C . THR A 1 190 ? -4.036 -0.534 9.193 1.00 97.12 190 THR A C 1
ATOM 1420 O O . THR A 1 190 ? -3.302 -1.503 9.411 1.00 97.12 190 THR A O 1
ATOM 1423 N N . GLY A 1 191 ? -5.275 -0.470 9.679 1.00 95.00 191 GLY A N 1
ATOM 1424 C CA . GLY A 1 191 ? -5.865 -1.549 10.470 1.00 95.00 191 GLY A CA 1
ATOM 1425 C C . GLY A 1 191 ? -6.067 -2.864 9.703 1.00 95.00 191 GLY A C 1
ATOM 1426 O O . GLY A 1 191 ? -6.278 -3.913 10.317 1.00 95.00 191 GLY A O 1
ATOM 1427 N N . ASP A 1 192 ? -5.999 -2.818 8.371 1.00 94.81 192 ASP A N 1
ATOM 1428 C CA . ASP A 1 192 ? -6.121 -3.975 7.480 1.00 94.81 192 ASP A CA 1
ATOM 1429 C C . ASP A 1 192 ? -4.782 -4.687 7.214 1.00 94.81 192 ASP A C 1
ATOM 1431 O O . ASP A 1 192 ? -4.760 -5.734 6.567 1.00 94.81 192 ASP A O 1
ATOM 1435 N N . GLY A 1 193 ? -3.673 -4.185 7.773 1.00 95.75 193 GLY A N 1
ATOM 1436 C CA . GLY A 1 193 ? -2.346 -4.782 7.588 1.00 95.75 193 GLY A CA 1
ATOM 1437 C C . GLY A 1 193 ? -1.625 -4.325 6.323 1.00 95.75 193 GLY A C 1
ATOM 1438 O O . GLY A 1 193 ? -0.667 -4.973 5.904 1.00 95.75 193 GLY A O 1
ATOM 1439 N N . GLU A 1 194 ? -2.063 -3.213 5.734 1.00 97.50 194 GLU A N 1
ATOM 1440 C CA . GLU A 1 194 ? -1.476 -2.616 4.534 1.00 97.50 194 GLU A CA 1
ATOM 1441 C C . GLU A 1 194 ? -0.796 -1.286 4.859 1.00 97.50 194 GLU A C 1
ATOM 1443 O O . GLU A 1 194 ? -1.242 -0.539 5.735 1.00 97.50 194 GLU A O 1
ATOM 1448 N N . TRP A 1 195 ? 0.265 -0.969 4.126 1.00 97.44 195 TRP A N 1
ATOM 1449 C CA . TRP A 1 195 ? 0.926 0.328 4.173 1.00 97.44 195 TRP A CA 1
ATOM 1450 C C . TRP A 1 195 ? 0.209 1.320 3.273 1.00 97.44 195 TRP A C 1
ATOM 1452 O O . TRP A 1 195 ? -0.007 1.036 2.101 1.00 97.44 195 TRP A O 1
ATOM 1462 N N . LYS A 1 196 ? -0.107 2.491 3.814 1.00 96.25 196 LYS A N 1
ATOM 1463 C CA . LYS A 1 196 ? -0.715 3.609 3.103 1.00 96.25 196 LYS A CA 1
ATOM 1464 C C . LYS A 1 196 ? 0.326 4.687 2.802 1.00 96.25 196 LYS A C 1
ATOM 1466 O O . LYS A 1 196 ? 1.038 5.110 3.724 1.00 96.25 196 LYS A O 1
ATOM 1471 N N . ALA A 1 197 ? 0.417 5.108 1.545 1.00 92.69 197 ALA A N 1
ATOM 1472 C CA . ALA A 1 197 ? 1.242 6.237 1.113 1.00 92.69 197 ALA A CA 1
ATOM 1473 C C . ALA A 1 197 ? 0.486 7.579 1.260 1.00 92.69 197 ALA A C 1
ATOM 1475 O O . ALA A 1 197 ? -0.616 7.624 1.810 1.00 92.69 197 ALA A O 1
ATOM 1476 N N . GLU A 1 198 ? 1.116 8.693 0.875 1.00 86.88 198 GLU A N 1
ATOM 1477 C CA . GLU A 1 198 ? 0.538 10.044 1.023 1.00 86.88 198 GLU A CA 1
ATOM 1478 C C . GLU A 1 198 ? -0.649 10.305 0.082 1.00 86.88 198 GLU A C 1
ATOM 1480 O O . GLU A 1 198 ? -1.507 11.127 0.390 1.00 86.88 198 GLU A O 1
ATOM 1485 N N . ASP A 1 199 ? -0.719 9.574 -1.026 1.00 86.75 199 ASP A N 1
ATOM 1486 C CA . ASP A 1 199 ? -1.805 9.570 -2.012 1.00 86.75 199 ASP A CA 1
ATOM 1487 C C . ASP A 1 199 ? -3.003 8.686 -1.606 1.00 86.75 199 ASP A C 1
ATOM 1489 O O . ASP A 1 199 ? -3.917 8.474 -2.399 1.00 86.75 199 ASP A O 1
ATOM 1493 N N . ASP A 1 200 ? -3.006 8.178 -0.368 1.00 88.50 200 ASP A N 1
ATOM 1494 C CA . ASP A 1 200 ? -3.971 7.214 0.172 1.00 88.50 200 ASP A CA 1
ATOM 1495 C C . ASP A 1 200 ? -3.993 5.837 -0.528 1.00 88.50 200 ASP A C 1
ATOM 1497 O O . ASP A 1 200 ? -4.799 4.974 -0.146 1.00 88.50 200 ASP A O 1
ATOM 1501 N N . GLU A 1 201 ? -3.073 5.564 -1.463 1.00 92.06 201 GLU A N 1
ATOM 1502 C CA . GLU A 1 201 ? -2.907 4.224 -2.026 1.00 92.06 201 GLU A CA 1
ATOM 1503 C C . GLU A 1 201 ? -2.363 3.247 -0.979 1.00 92.06 201 GLU A C 1
ATOM 1505 O O . GLU A 1 201 ? -1.612 3.606 -0.063 1.00 92.06 201 GLU A O 1
ATOM 1510 N N . ARG A 1 202 ? -2.778 1.980 -1.099 1.00 94.62 202 ARG A N 1
ATOM 1511 C CA . ARG A 1 202 ? -2.503 0.931 -0.114 1.00 94.62 202 ARG A CA 1
ATOM 1512 C C . ARG A 1 202 ? -1.742 -0.223 -0.734 1.00 94.62 202 ARG A C 1
ATOM 1514 O O . ARG A 1 202 ? -2.123 -0.757 -1.773 1.00 94.62 202 ARG A O 1
ATOM 1521 N N . TYR A 1 203 ? -0.707 -0.662 -0.032 1.00 94.81 203 TYR A N 1
ATOM 1522 C CA . TYR A 1 203 ? 0.181 -1.715 -0.489 1.00 94.81 203 TYR A CA 1
ATOM 1523 C C . TYR A 1 203 ? 0.436 -2.722 0.621 1.00 94.81 203 TYR A C 1
ATOM 1525 O O . TYR A 1 203 ? 0.811 -2.384 1.745 1.00 94.81 203 TYR A O 1
ATOM 1533 N N . LYS A 1 204 ? 0.301 -4.001 0.283 1.00 95.12 204 LYS A N 1
ATOM 1534 C CA . LYS A 1 204 ? 0.549 -5.097 1.221 1.00 95.12 204 LYS A CA 1
ATOM 1535 C C . LYS A 1 204 ? 2.022 -5.215 1.621 1.00 95.12 204 LYS A C 1
ATOM 1537 O O . LYS A 1 204 ? 2.322 -5.463 2.787 1.00 95.12 204 LYS A O 1
ATOM 1542 N N . TYR A 1 205 ? 2.939 -5.020 0.670 1.00 95.44 205 TYR A N 1
ATOM 1543 C CA . TYR A 1 205 ? 4.376 -5.019 0.931 1.00 95.44 205 TYR A CA 1
ATOM 1544 C C . TYR A 1 205 ? 5.041 -3.791 0.322 1.00 95.44 205 TYR A C 1
ATOM 1546 O O . TYR A 1 205 ? 5.021 -3.585 -0.892 1.00 95.44 205 TYR A O 1
ATOM 1554 N N . VAL A 1 206 ? 5.695 -3.028 1.189 1.00 94.44 206 VAL A N 1
ATOM 1555 C CA . VAL A 1 206 ? 6.599 -1.942 0.824 1.00 94.44 206 VAL A CA 1
ATOM 1556 C C . VAL A 1 206 ? 7.943 -2.256 1.462 1.00 94.44 206 VAL A C 1
ATOM 1558 O O . VAL A 1 206 ? 7.998 -2.705 2.607 1.00 94.44 206 VAL A O 1
ATOM 1561 N N . MET A 1 207 ? 9.027 -2.080 0.716 1.00 93.31 207 MET A N 1
ATOM 1562 C CA . MET A 1 207 ? 10.389 -2.322 1.193 1.00 93.31 207 MET A CA 1
ATOM 1563 C C . MET A 1 207 ? 11.300 -1.172 0.789 1.00 93.31 207 MET A C 1
ATOM 1565 O O . MET A 1 207 ? 11.012 -0.431 -0.148 1.00 93.31 207 MET A O 1
ATOM 1569 N N . CYS A 1 208 ? 12.416 -1.026 1.490 1.00 90.56 208 CYS A N 1
ATOM 1570 C CA . CYS A 1 208 ? 13.409 -0.021 1.154 1.00 90.56 208 CYS A CA 1
ATOM 1571 C C . CYS A 1 208 ? 14.308 -0.505 0.027 1.00 90.56 208 CYS A C 1
ATOM 1573 O O . CYS A 1 208 ? 14.850 -1.609 0.112 1.00 90.56 208 CYS A O 1
ATOM 1575 N N . ASN A 1 209 ? 14.511 0.338 -0.982 1.00 86.19 209 ASN A N 1
ATOM 1576 C CA . ASN A 1 209 ? 15.430 0.056 -2.075 1.00 86.19 209 ASN A CA 1
ATOM 1577 C C . ASN A 1 209 ? 16.856 0.482 -1.693 1.00 86.19 209 ASN A C 1
ATOM 1579 O O . ASN A 1 209 ? 17.184 1.669 -1.676 1.00 86.19 209 ASN A O 1
ATOM 1583 N N . ILE A 1 210 ? 17.718 -0.486 -1.389 1.00 84.19 210 ILE A N 1
ATOM 1584 C CA . ILE A 1 210 ? 19.117 -0.223 -1.006 1.00 84.19 210 ILE A CA 1
ATOM 1585 C C . ILE A 1 210 ? 20.047 -0.106 -2.209 1.00 84.19 210 ILE A C 1
ATOM 1587 O O . ILE A 1 210 ? 21.168 0.385 -2.070 1.00 84.19 210 ILE A O 1
ATOM 1591 N N . SER A 1 211 ? 19.588 -0.514 -3.389 1.00 78.38 211 SER A N 1
ATOM 1592 C CA . SER A 1 211 ? 20.397 -0.488 -4.596 1.00 78.38 211 SER A CA 1
ATOM 1593 C C . SER A 1 211 ? 20.180 0.841 -5.343 1.00 78.38 211 SER A C 1
ATOM 1595 O O . SER A 1 211 ? 19.047 1.178 -5.693 1.00 78.38 211 SER A O 1
ATOM 1597 N N . PRO A 1 212 ? 21.238 1.646 -5.570 1.00 73.50 212 PRO A N 1
ATOM 1598 C CA . PRO A 1 212 ? 21.116 3.005 -6.118 1.00 73.50 212 PRO A CA 1
ATOM 1599 C C . PRO A 1 212 ? 20.539 3.032 -7.538 1.00 73.50 212 PRO A C 1
ATOM 1601 O O . PRO A 1 212 ? 19.931 4.020 -7.946 1.00 73.50 212 PRO A O 1
ATOM 1604 N N . CYS A 1 213 ? 20.665 1.913 -8.241 1.00 77.31 213 CYS A N 1
ATOM 1605 C CA . CYS A 1 213 ? 20.114 1.633 -9.560 1.00 77.31 213 CYS A CA 1
ATOM 1606 C C . CYS A 1 213 ? 19.387 0.275 -9.558 1.00 77.31 213 CYS A C 1
ATOM 1608 O O . CYS A 1 213 ? 19.389 -0.449 -10.552 1.00 77.31 213 CYS A O 1
ATOM 1610 N N . GLY A 1 214 ? 18.804 -0.103 -8.417 1.00 71.31 214 GLY A N 1
ATOM 1611 C CA . GLY A 1 214 ? 18.161 -1.395 -8.204 1.00 71.31 214 GLY A CA 1
ATOM 1612 C C . GLY A 1 214 ? 16.818 -1.574 -8.901 1.00 71.31 214 GLY A C 1
ATOM 1613 O O . GLY A 1 214 ? 16.289 -0.646 -9.518 1.00 71.31 214 GLY A O 1
ATOM 1614 N N . PRO A 1 215 ? 16.218 -2.767 -8.775 1.00 68.69 215 PRO A N 1
ATOM 1615 C CA . PRO A 1 215 ? 14.916 -3.059 -9.343 1.00 68.69 215 PRO A CA 1
ATOM 1616 C C . PRO A 1 215 ? 13.865 -2.077 -8.807 1.00 68.69 215 PRO A C 1
ATOM 1618 O O . PRO A 1 215 ? 13.760 -1.856 -7.603 1.00 68.69 215 PRO A O 1
ATOM 1621 N N . GLY A 1 216 ? 13.114 -1.450 -9.711 1.00 70.69 216 GLY A N 1
ATOM 1622 C CA . GLY A 1 216 ? 12.153 -0.399 -9.377 1.00 70.69 216 GLY A CA 1
ATOM 1623 C C . GLY A 1 216 ? 12.716 1.022 -9.411 1.00 70.69 216 GLY A C 1
ATOM 1624 O O . GLY A 1 216 ? 11.929 1.949 -9.397 1.00 70.69 216 GLY A O 1
ATOM 1625 N N . LYS A 1 217 ? 14.033 1.253 -9.520 1.00 79.50 217 LYS A N 1
ATOM 1626 C CA . LYS A 1 217 ? 14.552 2.620 -9.729 1.00 79.50 217 LYS A CA 1
ATOM 1627 C C . LYS A 1 217 ? 14.211 3.154 -11.123 1.00 79.50 217 LYS A C 1
ATOM 1629 O O . LYS A 1 217 ? 13.890 4.329 -11.262 1.00 79.50 217 LYS A O 1
ATOM 1634 N N . CYS A 1 218 ? 14.289 2.286 -12.127 1.00 83.75 218 CYS A N 1
ATOM 1635 C CA . CYS A 1 218 ? 13.898 2.590 -13.496 1.00 83.75 218 CYS A CA 1
ATOM 1636 C C . CYS A 1 218 ? 12.501 2.019 -13.796 1.00 83.75 218 CYS A C 1
ATOM 1638 O O . CYS A 1 218 ? 12.185 0.927 -13.302 1.00 83.75 218 CYS A O 1
ATOM 1640 N N . PRO A 1 219 ? 11.673 2.705 -14.607 1.00 82.25 219 PRO A N 1
ATOM 1641 C CA . PRO A 1 219 ? 10.326 2.249 -14.937 1.00 82.25 219 PRO A CA 1
ATOM 1642 C C . PRO A 1 219 ? 10.340 0.878 -15.620 1.00 82.25 219 PRO A C 1
ATOM 1644 O O . PRO A 1 219 ? 10.928 0.712 -16.684 1.00 82.25 219 PRO A O 1
ATOM 1647 N N . ALA A 1 220 ? 9.693 -0.115 -15.012 1.00 83.81 220 ALA A N 1
ATOM 1648 C CA . ALA A 1 220 ? 9.499 -1.443 -15.608 1.00 83.81 220 ALA A CA 1
ATOM 1649 C C . ALA A 1 220 ? 8.144 -1.583 -16.322 1.00 83.81 220 ALA A C 1
ATOM 1651 O O . ALA A 1 220 ? 7.898 -2.560 -17.034 1.00 83.81 220 ALA A O 1
ATOM 1652 N N . PHE A 1 221 ? 7.264 -0.617 -16.074 1.00 85.44 221 PHE A N 1
ATOM 1653 C CA . PHE A 1 221 ? 5.896 -0.543 -16.542 1.00 85.44 221 PHE A CA 1
ATOM 1654 C C . PHE A 1 221 ? 5.590 0.908 -16.903 1.00 85.44 221 PHE A C 1
ATOM 1656 O O . PHE A 1 221 ? 5.977 1.822 -16.175 1.00 85.44 221 PHE A O 1
ATOM 1663 N N . VAL A 1 222 ? 4.900 1.093 -18.021 1.00 84.31 222 VAL A N 1
ATOM 1664 C CA . VAL A 1 222 ? 4.410 2.383 -18.501 1.00 84.31 222 VAL A CA 1
ATOM 1665 C C . VAL A 1 222 ? 2.957 2.153 -18.878 1.00 84.31 222 VAL A C 1
ATOM 1667 O O . VAL A 1 222 ? 2.680 1.316 -19.743 1.00 84.31 222 VAL A O 1
ATOM 1670 N N . ASP A 1 223 ? 2.044 2.825 -18.181 1.00 82.94 223 ASP A N 1
ATOM 1671 C CA . ASP A 1 223 ? 0.627 2.778 -18.529 1.00 82.94 223 ASP A CA 1
ATOM 1672 C C . ASP A 1 223 ? 0.361 3.616 -19.787 1.00 82.94 223 ASP A C 1
ATOM 1674 O O . ASP A 1 223 ? 1.150 4.497 -20.127 1.00 82.94 223 ASP A O 1
ATOM 1678 N N . GLY A 1 224 ? -0.740 3.335 -20.479 1.00 87.44 224 GLY A N 1
ATOM 1679 C CA . GLY A 1 224 ? -1.176 4.096 -21.649 1.00 87.44 224 GLY A CA 1
ATOM 1680 C C . GLY A 1 224 ? -1.560 3.231 -22.852 1.00 87.44 224 GLY A C 1
ATOM 1681 O O . GLY A 1 224 ? -1.696 2.006 -22.728 1.00 87.44 224 GLY A O 1
ATOM 1682 N N . PRO A 1 225 ? -1.757 3.853 -24.030 1.00 81.06 225 PRO A N 1
ATOM 1683 C CA . PRO A 1 225 ? -2.349 3.203 -25.199 1.00 81.06 225 PRO A CA 1
ATOM 1684 C C . PRO A 1 225 ? -1.622 1.923 -25.615 1.00 81.06 225 PRO A C 1
ATOM 1686 O O . PRO A 1 225 ? -2.258 0.893 -25.827 1.00 81.06 225 PRO A O 1
ATOM 1689 N N . GLY A 1 226 ? -0.284 1.932 -25.639 1.00 83.25 226 GLY A N 1
ATOM 1690 C CA . GLY A 1 226 ? 0.493 0.755 -26.030 1.00 83.25 226 GLY A CA 1
ATOM 1691 C C . GLY A 1 226 ? 0.259 -0.460 -25.124 1.00 83.25 226 GLY A C 1
ATOM 1692 O O . GLY A 1 226 ? 0.253 -1.596 -25.607 1.00 83.25 226 GLY A O 1
ATOM 1693 N N . MET A 1 227 ? 0.067 -0.240 -23.819 1.00 85.69 227 MET A N 1
ATOM 1694 C CA . MET A 1 227 ? -0.219 -1.310 -22.861 1.00 85.69 227 MET A CA 1
ATOM 1695 C C . MET A 1 227 ? -1.692 -1.739 -22.936 1.00 85.69 227 MET A C 1
ATOM 1697 O O . MET A 1 227 ? -1.972 -2.939 -22.968 1.00 85.69 227 MET A O 1
ATOM 1701 N N . ALA A 1 228 ? -2.621 -0.780 -23.017 1.00 83.50 228 ALA A N 1
ATOM 1702 C CA . ALA A 1 228 ? -4.061 -1.031 -23.112 1.00 83.50 228 ALA A CA 1
ATOM 1703 C C . ALA A 1 228 ? -4.441 -1.822 -24.377 1.00 83.50 228 ALA A C 1
ATOM 1705 O O . ALA A 1 228 ? -5.242 -2.756 -24.310 1.00 83.50 228 ALA A O 1
ATOM 1706 N N . ASP A 1 229 ? -3.797 -1.512 -25.503 1.00 83.38 229 ASP A N 1
ATOM 1707 C CA . ASP A 1 229 ? -3.994 -2.195 -26.785 1.00 83.38 229 ASP A CA 1
ATOM 1708 C C . ASP A 1 229 ? -3.226 -3.529 -26.872 1.00 83.38 229 ASP A C 1
ATOM 1710 O O . ASP A 1 229 ? -3.300 -4.245 -27.874 1.00 83.38 229 ASP A O 1
ATOM 1714 N N . GLY A 1 230 ? -2.456 -3.880 -25.834 1.00 83.88 230 GLY A N 1
ATOM 1715 C CA . GLY A 1 230 ? -1.646 -5.096 -25.787 1.00 83.88 230 GLY A CA 1
ATOM 1716 C C . GLY A 1 230 ? -0.472 -5.104 -26.770 1.00 83.88 230 GLY A C 1
ATOM 1717 O O . GLY A 1 230 ? 0.092 -6.168 -27.033 1.00 83.88 230 GLY A O 1
ATOM 1718 N N . VAL A 1 231 ? -0.082 -3.944 -27.308 1.00 84.50 231 VAL A N 1
ATOM 1719 C CA . VAL A 1 231 ? 1.055 -3.771 -28.231 1.00 84.50 231 VAL A CA 1
ATOM 1720 C C . VAL A 1 231 ? 2.383 -4.007 -27.514 1.00 84.50 231 VAL A C 1
ATOM 1722 O O . VAL A 1 231 ? 3.331 -4.529 -28.111 1.00 84.50 231 VAL A O 1
ATOM 1725 N N . VAL A 1 232 ? 2.440 -3.678 -26.223 1.00 89.94 232 VAL A N 1
ATOM 1726 C CA . VAL A 1 232 ? 3.614 -3.884 -25.373 1.00 89.94 232 VAL A CA 1
ATOM 1727 C C . VAL A 1 232 ? 3.292 -4.708 -24.125 1.00 89.94 232 VAL A C 1
ATOM 1729 O O . VAL A 1 232 ? 2.136 -4.944 -23.781 1.00 89.94 232 VAL A O 1
ATOM 1732 N N . LYS A 1 233 ? 4.345 -5.167 -23.452 1.00 89.88 233 LYS A N 1
ATOM 1733 C CA . LYS A 1 233 ? 4.331 -5.883 -22.176 1.00 89.88 233 LYS A CA 1
ATOM 1734 C C . LYS A 1 233 ? 5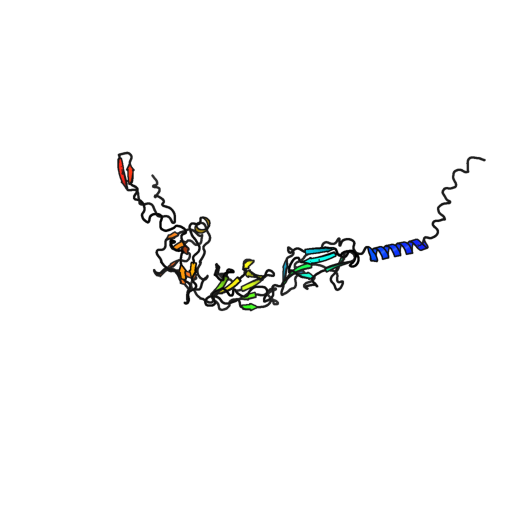.359 -5.262 -21.229 1.00 89.88 233 LYS A C 1
ATOM 1736 O O . LYS A 1 233 ? 6.357 -4.713 -21.706 1.00 89.88 233 LYS A O 1
ATOM 1741 N N . PRO A 1 234 ? 5.162 -5.400 -19.907 1.00 89.50 234 PRO A N 1
ATOM 1742 C CA . PRO A 1 234 ? 6.131 -4.940 -18.919 1.00 89.50 234 PRO A CA 1
ATOM 1743 C C . PRO A 1 234 ? 7.503 -5.596 -19.110 1.00 89.50 234 PRO A C 1
ATOM 1745 O O . PRO A 1 234 ? 7.600 -6.749 -19.553 1.00 89.50 234 PRO A O 1
ATOM 1748 N N . LEU A 1 235 ? 8.558 -4.875 -18.733 1.00 89.12 235 LEU A N 1
ATOM 1749 C CA . LEU A 1 235 ? 9.923 -5.395 -18.730 1.00 89.12 235 LEU A CA 1
ATOM 1750 C C . LEU A 1 235 ? 10.087 -6.514 -17.692 1.00 89.12 235 LEU A C 1
ATOM 1752 O O . LEU A 1 235 ? 9.544 -6.449 -16.587 1.00 89.12 235 LEU A O 1
ATOM 1756 N N . GLN A 1 236 ? 10.910 -7.520 -18.003 1.00 86.62 236 GLN A N 1
ATOM 1757 C CA . GLN A 1 236 ? 11.350 -8.492 -17.001 1.00 86.62 236 GLN A CA 1
ATOM 1758 C C . GLN A 1 236 ? 12.619 -7.977 -16.328 1.00 86.62 236 GLN A C 1
ATOM 1760 O O . GLN A 1 236 ? 13.720 -8.112 -16.870 1.00 86.62 236 GLN A O 1
ATOM 1765 N N . ILE A 1 237 ? 12.457 -7.386 -15.144 1.00 84.00 237 ILE A N 1
ATOM 1766 C CA . ILE A 1 237 ? 13.581 -6.855 -14.373 1.00 84.00 237 ILE A CA 1
ATOM 1767 C C . ILE A 1 237 ? 14.335 -7.999 -13.710 1.00 84.00 237 ILE A C 1
ATOM 1769 O O . ILE A 1 237 ? 13.791 -8.746 -12.894 1.00 84.00 237 ILE A O 1
ATOM 1773 N N . LYS A 1 238 ? 15.615 -8.109 -14.045 1.00 79.25 238 LYS A N 1
ATOM 1774 C CA . LYS A 1 238 ? 16.562 -8.966 -13.354 1.00 79.25 238 LYS A CA 1
ATOM 1775 C C . LYS A 1 238 ? 17.293 -8.115 -12.326 1.00 79.25 238 LYS A C 1
ATOM 1777 O O . LYS A 1 238 ? 18.043 -7.193 -12.638 1.00 79.25 238 LYS A O 1
ATOM 1782 N N . SER A 1 239 ? 17.034 -8.440 -11.067 1.00 67.50 239 SER A N 1
ATOM 1783 C CA . SER A 1 239 ? 17.940 -8.092 -9.983 1.00 67.50 239 SER A CA 1
ATOM 1784 C C . SER A 1 239 ? 19.322 -8.647 -10.323 1.00 67.50 239 SER A C 1
ATOM 1786 O O . SER A 1 239 ? 19.460 -9.844 -10.590 1.00 67.50 239 SER A O 1
ATOM 1788 N N . ASN A 1 240 ? 20.327 -7.780 -10.357 1.00 57.69 240 ASN A N 1
ATOM 1789 C CA . ASN A 1 240 ? 21.688 -8.210 -10.615 1.00 57.69 240 ASN A CA 1
ATOM 1790 C C . ASN A 1 240 ? 22.378 -8.570 -9.305 1.00 57.69 240 ASN A C 1
ATOM 1792 O O . ASN A 1 240 ? 22.233 -7.907 -8.285 1.00 57.69 240 ASN A O 1
ATOM 1796 N N . GLU A 1 241 ? 23.274 -9.546 -9.368 1.00 57.84 241 GLU A N 1
ATOM 1797 C CA . GLU A 1 241 ? 24.298 -9.760 -8.343 1.00 57.84 241 GLU A CA 1
ATOM 1798 C C . GLU A 1 241 ? 25.358 -8.626 -8.301 1.00 57.84 241 GLU A C 1
ATOM 1800 O O . GLU A 1 241 ? 26.389 -8.785 -7.650 1.00 57.84 241 GLU A O 1
ATOM 1805 N N . GLY A 1 242 ? 25.110 -7.502 -8.993 1.00 59.81 242 GLY A N 1
ATOM 1806 C CA . GLY A 1 242 ? 25.959 -6.314 -9.140 1.00 59.81 242 GLY A CA 1
ATOM 1807 C C . GLY A 1 242 ? 25.273 -5.026 -8.653 1.00 59.81 242 GLY A C 1
ATOM 1808 O O . GLY A 1 242 ? 24.272 -5.083 -7.948 1.00 59.81 242 GLY A O 1
ATOM 1809 N N . SER A 1 243 ? 25.819 -3.853 -9.002 1.00 67.75 243 SER A N 1
ATOM 1810 C CA . SER A 1 243 ? 25.364 -2.563 -8.449 1.00 67.75 243 SER A CA 1
ATOM 1811 C C . SER A 1 243 ? 24.044 -2.035 -9.022 1.00 67.75 243 SER A C 1
ATOM 1813 O O . SER A 1 243 ? 23.382 -1.283 -8.318 1.00 67.75 243 SER A O 1
ATOM 1815 N N . CYS A 1 244 ? 23.670 -2.408 -10.255 1.00 81.00 244 CYS A N 1
ATOM 1816 C CA . CYS A 1 244 ? 22.488 -1.900 -10.969 1.00 81.00 244 CYS A CA 1
ATOM 1817 C C . CYS A 1 244 ? 21.642 -3.019 -11.571 1.00 81.00 244 CYS A C 1
ATOM 1819 O O . CYS A 1 244 ? 22.201 -3.980 -12.095 1.00 81.00 244 CYS A O 1
ATOM 1821 N N . ALA A 1 245 ? 20.318 -2.874 -11.552 1.00 84.81 245 ALA A N 1
ATOM 1822 C CA . ALA A 1 245 ? 19.375 -3.803 -12.163 1.00 84.81 245 ALA A CA 1
ATOM 1823 C C . ALA A 1 245 ? 19.474 -3.798 -13.689 1.00 84.81 245 ALA A C 1
ATOM 1825 O O . ALA A 1 245 ? 19.705 -2.757 -14.309 1.00 84.81 245 ALA A O 1
ATOM 1826 N N . THR A 1 246 ? 19.237 -4.959 -14.289 1.00 87.75 246 THR A N 1
ATOM 1827 C CA . THR A 1 246 ? 19.077 -5.096 -15.736 1.00 87.75 246 THR A CA 1
ATOM 1828 C C . THR A 1 246 ? 17.642 -5.451 -16.087 1.00 87.75 246 THR A C 1
ATOM 1830 O O . THR A 1 246 ? 16.878 -5.948 -15.258 1.00 87.75 246 THR A O 1
ATOM 1833 N N . ALA A 1 247 ? 17.251 -5.189 -17.327 1.00 88.88 247 ALA A N 1
ATOM 1834 C CA . ALA A 1 247 ? 15.974 -5.633 -17.860 1.00 88.88 247 ALA A CA 1
ATOM 1835 C C . ALA A 1 247 ? 16.179 -6.509 -19.090 1.00 88.88 247 ALA A C 1
ATOM 1837 O O . ALA A 1 247 ? 17.091 -6.300 -19.889 1.00 88.88 247 ALA A O 1
ATOM 1838 N N . THR A 1 248 ? 15.287 -7.484 -19.237 1.00 89.50 248 THR A N 1
ATOM 1839 C CA . THR A 1 248 ? 15.201 -8.361 -20.405 1.00 89.50 248 THR A CA 1
ATOM 1840 C C . THR A 1 248 ? 13.770 -8.432 -20.911 1.00 89.50 248 THR A C 1
ATOM 1842 O O . THR A 1 248 ? 12.826 -8.194 -20.154 1.00 89.50 248 THR A O 1
ATOM 1845 N N . CYS A 1 249 ? 13.612 -8.789 -22.182 1.00 89.06 249 CYS A N 1
ATOM 1846 C CA . CYS A 1 249 ? 12.317 -9.130 -22.750 1.00 89.06 249 CYS A CA 1
ATOM 1847 C C . CYS A 1 249 ? 12.142 -10.644 -22.896 1.00 89.06 249 CYS A C 1
ATOM 1849 O O . CYS A 1 249 ? 13.133 -11.373 -23.011 1.00 89.06 249 CYS A O 1
ATOM 1851 N N . PRO A 1 250 ? 10.888 -11.141 -22.884 1.00 87.06 250 PRO A N 1
ATOM 1852 C CA . PRO A 1 250 ? 10.608 -12.532 -23.209 1.00 87.06 250 PRO A CA 1
ATOM 1853 C C . PRO A 1 250 ? 11.209 -12.925 -24.571 1.00 87.06 250 PRO A C 1
ATOM 1855 O O . PRO A 1 250 ? 11.298 -12.081 -25.465 1.00 87.06 250 PRO A O 1
ATOM 1858 N N . PRO A 1 251 ? 11.577 -14.202 -24.778 1.00 84.00 251 PRO A N 1
ATOM 1859 C CA . PRO A 1 251 ? 12.075 -14.660 -26.071 1.00 84.00 251 PRO A CA 1
ATOM 1860 C C . PRO A 1 251 ? 11.115 -14.312 -27.218 1.00 84.00 251 PRO A C 1
ATOM 1862 O O . PRO A 1 251 ? 9.925 -14.620 -27.151 1.00 84.00 251 PRO A O 1
ATOM 1865 N N . GLY A 1 252 ? 11.649 -13.699 -28.278 1.00 81.44 252 GLY A N 1
ATOM 1866 C CA . GLY A 1 252 ? 10.878 -13.277 -29.453 1.00 81.44 252 GLY A CA 1
ATOM 1867 C C . GLY A 1 252 ? 10.269 -11.872 -29.369 1.00 81.44 252 GLY A C 1
ATOM 1868 O O . GLY A 1 252 ? 9.599 -11.474 -30.319 1.00 81.44 252 GLY A O 1
ATOM 1869 N N . SER A 1 253 ? 10.512 -11.138 -28.280 1.00 88.19 253 SER A N 1
ATOM 1870 C CA . SER A 1 253 ? 10.139 -9.731 -28.112 1.00 88.19 253 SER A CA 1
ATOM 1871 C C . SER A 1 253 ? 11.368 -8.822 -28.201 1.00 88.19 253 SER A C 1
ATOM 1873 O O . SER A 1 253 ? 12.397 -9.112 -27.594 1.00 88.19 253 SER A O 1
ATOM 1875 N N . ASP A 1 254 ? 11.223 -7.695 -28.892 1.00 90.56 254 ASP A N 1
ATOM 1876 C CA . ASP A 1 254 ? 12.201 -6.600 -28.919 1.00 90.56 254 ASP A CA 1
ATOM 1877 C C . ASP A 1 254 ? 11.875 -5.546 -27.847 1.00 90.56 254 ASP A C 1
ATOM 1879 O O . ASP A 1 254 ? 10.708 -5.387 -27.468 1.00 90.56 254 ASP A O 1
ATOM 1883 N N . PHE A 1 255 ? 12.877 -4.784 -27.404 1.00 92.75 255 PHE A N 1
ATOM 1884 C CA . PHE A 1 255 ? 12.655 -3.590 -26.586 1.00 92.75 255 PHE A CA 1
ATOM 1885 C C . PHE A 1 255 ? 12.079 -2.452 -27.432 1.00 92.75 255 PHE A C 1
ATOM 1887 O O . PHE A 1 255 ? 12.477 -2.252 -28.582 1.00 92.75 255 PHE A O 1
ATOM 1894 N N . VAL A 1 256 ? 11.170 -1.671 -26.855 1.00 92.38 256 VAL A N 1
ATOM 1895 C CA . VAL A 1 256 ? 10.570 -0.504 -27.506 1.00 92.38 256 VAL A CA 1
ATOM 1896 C C . VAL A 1 256 ? 10.641 0.714 -26.598 1.00 92.38 256 VAL A C 1
ATOM 1898 O O . VAL A 1 256 ? 10.300 0.635 -25.421 1.00 92.38 256 VAL A O 1
ATOM 1901 N N . GLU A 1 257 ? 11.100 1.834 -27.147 1.00 93.25 257 GLU A N 1
ATOM 1902 C CA . GLU A 1 257 ? 11.081 3.131 -26.475 1.00 93.25 257 GLU A CA 1
ATOM 1903 C C . GLU A 1 257 ? 9.660 3.692 -26.474 1.00 93.25 257 GLU A C 1
ATOM 1905 O O . GLU A 1 257 ? 8.963 3.643 -27.493 1.00 93.25 257 GLU A O 1
ATOM 1910 N N . MET A 1 258 ? 9.257 4.231 -25.327 1.00 92.44 258 MET A N 1
ATOM 1911 C CA . MET A 1 258 ? 7.918 4.746 -25.072 1.00 92.44 258 MET A CA 1
ATOM 1912 C C . MET A 1 258 ? 7.960 6.243 -24.744 1.00 92.44 258 MET A C 1
ATOM 1914 O O . MET A 1 258 ? 8.956 6.751 -24.223 1.00 92.44 258 MET A O 1
ATOM 1918 N N . SER A 1 259 ? 6.863 6.950 -25.006 1.00 91.38 259 SER A N 1
ATOM 1919 C CA . SER A 1 259 ? 6.599 8.246 -24.378 1.00 91.38 259 SER A CA 1
ATOM 1920 C C . SER A 1 259 ? 6.177 8.054 -22.915 1.00 91.38 259 SER A C 1
ATOM 1922 O O . SER A 1 259 ? 5.836 6.947 -22.494 1.00 9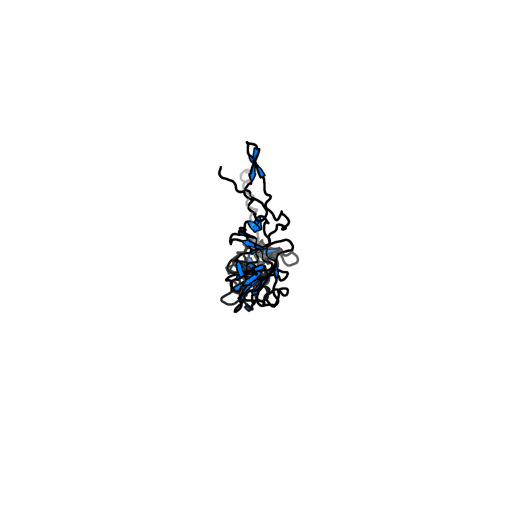1.38 259 SER A O 1
ATOM 1924 N N . ALA A 1 260 ? 6.175 9.141 -22.137 1.00 88.25 260 ALA A N 1
ATOM 1925 C CA . ALA A 1 260 ? 5.652 9.124 -20.767 1.00 88.25 260 ALA A CA 1
ATOM 1926 C C . ALA A 1 260 ? 4.149 8.782 -20.713 1.00 88.25 260 ALA A C 1
ATOM 1928 O O . ALA A 1 260 ? 3.692 8.217 -19.727 1.00 88.25 260 ALA A O 1
ATOM 1929 N N . ASP A 1 261 ? 3.413 9.092 -21.785 1.00 89.81 261 ASP A N 1
ATOM 1930 C CA . ASP A 1 261 ? 1.970 8.854 -21.918 1.00 89.81 261 ASP A CA 1
ATOM 1931 C C . ASP A 1 261 ? 1.638 7.440 -22.442 1.00 89.81 261 ASP A C 1
ATOM 1933 O O . ASP A 1 261 ? 0.473 7.106 -22.650 1.00 89.81 261 ASP A O 1
ATOM 1937 N N . GLY A 1 262 ? 2.656 6.605 -22.681 1.00 87.56 262 GLY A N 1
ATOM 1938 C CA . GLY A 1 262 ? 2.481 5.214 -23.100 1.00 87.56 262 GLY A CA 1
ATOM 1939 C C . GLY A 1 262 ? 2.293 4.998 -24.605 1.00 87.56 262 GLY A C 1
ATOM 1940 O O . GLY A 1 262 ? 1.825 3.929 -25.008 1.00 87.56 262 GLY A O 1
ATOM 1941 N N . ASP A 1 263 ? 2.696 5.955 -25.445 1.00 86.50 263 ASP A N 1
ATOM 1942 C CA . ASP A 1 263 ? 2.812 5.753 -26.894 1.00 86.50 263 ASP A CA 1
ATOM 1943 C C . ASP A 1 263 ? 4.138 5.084 -27.251 1.00 86.50 263 ASP A C 1
ATOM 1945 O O . ASP A 1 263 ? 5.189 5.410 -26.696 1.00 86.50 263 ASP A O 1
ATOM 1949 N N . VAL A 1 264 ? 4.118 4.180 -28.231 1.00 86.50 264 VAL A N 1
ATOM 1950 C CA . VAL A 1 264 ? 5.346 3.550 -28.724 1.00 86.50 264 VAL A CA 1
ATOM 1951 C C . VAL A 1 264 ? 6.040 4.469 -29.728 1.00 86.50 264 VAL A C 1
ATOM 1953 O O . VAL A 1 264 ? 5.467 4.810 -30.762 1.00 86.50 264 VAL A O 1
ATOM 1956 N N . LEU A 1 265 ? 7.299 4.818 -29.462 1.00 88.00 265 LEU A N 1
ATOM 1957 C CA . LEU A 1 265 ? 8.081 5.727 -30.303 1.00 88.00 265 LEU A CA 1
ATOM 1958 C C . LEU A 1 265 ? 8.900 4.975 -31.356 1.00 88.00 265 LEU A C 1
ATOM 1960 O O . LEU A 1 265 ? 8.819 5.279 -32.546 1.00 88.00 265 LEU A O 1
ATOM 1964 N N . LYS A 1 266 ? 9.702 3.988 -30.935 1.00 88.00 266 LYS A N 1
ATOM 1965 C CA . LYS A 1 266 ? 10.534 3.177 -31.843 1.00 88.00 266 LYS A CA 1
ATOM 1966 C C . LYS A 1 266 ? 10.997 1.871 -31.202 1.00 88.00 266 LYS A C 1
ATOM 1968 O O . LYS A 1 266 ? 11.028 1.731 -29.984 1.00 88.00 266 LYS A O 1
ATOM 1973 N N . ILE A 1 267 ? 11.421 0.934 -32.045 1.00 88.94 267 ILE A N 1
ATOM 1974 C CA . ILE A 1 267 ? 12.077 -0.309 -31.621 1.00 88.94 267 ILE A CA 1
ATOM 1975 C C . ILE A 1 267 ? 13.556 -0.025 -31.332 1.00 88.94 267 ILE A C 1
ATOM 1977 O O . ILE A 1 267 ? 14.224 0.666 -32.105 1.00 88.94 267 ILE A O 1
ATOM 1981 N N . LEU A 1 268 ? 14.067 -0.577 -30.234 1.00 88.31 268 LEU A N 1
ATOM 1982 C CA . LEU A 1 268 ? 15.463 -0.476 -29.822 1.00 88.31 268 LEU A CA 1
ATOM 1983 C C . LEU A 1 268 ? 16.215 -1.750 -30.218 1.00 88.31 268 LEU A C 1
ATOM 1985 O O . LEU A 1 268 ? 15.815 -2.857 -29.869 1.00 88.31 268 LEU A O 1
ATOM 1989 N N . SER A 1 269 ? 17.336 -1.594 -30.921 1.00 84.12 269 SER A N 1
ATOM 1990 C CA . SER A 1 269 ? 18.224 -2.708 -31.273 1.00 84.12 269 SER A CA 1
ATOM 1991 C C . SER A 1 269 ? 19.227 -2.961 -30.145 1.00 84.12 269 SER A C 1
ATOM 1993 O O . SER A 1 269 ? 20.412 -2.683 -30.308 1.00 84.12 269 SER A O 1
ATOM 1995 N N . THR A 1 270 ? 18.746 -3.445 -29.001 1.00 84.38 270 THR A N 1
ATOM 1996 C CA . THR A 1 270 ? 19.572 -3.716 -27.815 1.00 84.38 270 THR A CA 1
ATOM 1997 C C . THR A 1 270 ? 19.239 -5.082 -27.219 1.00 84.38 270 THR A C 1
ATOM 1999 O O . THR A 1 270 ? 18.093 -5.529 -27.288 1.00 84.38 270 THR A O 1
ATOM 2002 N N . GLY A 1 271 ? 20.241 -5.774 -26.676 1.00 83.38 271 GLY A N 1
ATOM 2003 C CA . GLY A 1 271 ? 20.052 -7.093 -26.054 1.00 83.38 271 GLY A CA 1
ATOM 2004 C C . GLY A 1 271 ? 19.725 -7.040 -24.559 1.00 83.38 271 GLY A C 1
ATOM 2005 O O . GLY A 1 271 ? 19.129 -7.974 -24.022 1.00 83.38 271 GLY A O 1
ATOM 2006 N N . GLU A 1 272 ? 20.105 -5.952 -23.889 1.00 86.88 272 GLU A N 1
ATOM 2007 C CA . GLU A 1 272 ? 19.973 -5.771 -22.444 1.00 86.88 272 GLU A CA 1
ATOM 2008 C C . GLU A 1 272 ? 19.915 -4.275 -22.110 1.00 86.88 272 GLU A C 1
ATOM 2010 O O . GLU A 1 272 ? 20.593 -3.460 -22.736 1.00 86.88 272 GLU A O 1
ATOM 2015 N N . LEU A 1 273 ? 19.123 -3.916 -21.099 1.00 90.44 273 LEU A N 1
ATOM 2016 C CA . LEU A 1 273 ? 19.107 -2.567 -20.533 1.00 90.44 273 LEU A CA 1
ATOM 2017 C C . LEU A 1 273 ? 19.710 -2.594 -19.138 1.00 90.44 273 LEU A C 1
ATOM 2019 O O . LEU A 1 273 ? 19.390 -3.491 -18.360 1.00 90.44 273 LEU A O 1
ATOM 2023 N N . THR A 1 274 ? 20.506 -1.584 -18.793 1.00 90.44 274 THR A N 1
ATOM 2024 C CA . THR A 1 274 ? 21.038 -1.395 -17.435 1.00 90.44 274 THR A CA 1
ATOM 2025 C C . THR A 1 274 ? 20.451 -0.137 -16.812 1.00 90.44 274 THR A C 1
ATOM 2027 O O . THR A 1 274 ? 20.617 0.960 -17.345 1.00 90.44 274 THR A O 1
ATOM 2030 N N . CYS A 1 275 ? 19.784 -0.275 -15.669 1.00 89.25 275 CYS A N 1
ATOM 2031 C CA . CYS A 1 275 ? 19.228 0.858 -14.941 1.00 89.25 275 CYS A CA 1
ATOM 2032 C C . CYS A 1 275 ? 20.347 1.751 -14.396 1.00 89.25 275 CYS A C 1
ATOM 2034 O O . CYS A 1 275 ? 21.331 1.257 -13.848 1.00 89.25 275 CYS A O 1
ATOM 2036 N N . GLN A 1 276 ? 20.201 3.065 -14.530 1.00 88.38 276 GLN A N 1
ATOM 2037 C CA . GLN A 1 276 ? 21.138 4.041 -13.980 1.00 88.38 276 GLN A CA 1
ATOM 2038 C C . GLN A 1 276 ? 20.636 4.611 -12.649 1.00 88.38 276 GLN A C 1
ATOM 2040 O O . GLN A 1 276 ? 19.444 4.584 -12.340 1.00 88.38 276 GLN A O 1
ATOM 2045 N N . ASN A 1 277 ? 21.542 5.212 -11.871 1.00 82.56 277 ASN A N 1
ATOM 2046 C CA . ASN A 1 277 ? 21.191 5.887 -10.610 1.00 82.56 277 ASN A CA 1
ATOM 2047 C C . ASN A 1 277 ? 20.203 7.051 -10.816 1.00 82.56 277 ASN A C 1
ATOM 2049 O O . ASN A 1 277 ? 19.509 7.464 -9.887 1.00 82.56 277 ASN A O 1
ATOM 2053 N N . THR A 1 278 ? 20.140 7.577 -12.040 1.00 83.75 278 THR A N 1
ATOM 2054 C CA . THR A 1 278 ? 19.211 8.627 -12.471 1.00 83.75 278 THR A CA 1
ATOM 2055 C C . THR A 1 278 ? 17.779 8.127 -12.677 1.00 83.75 278 THR A C 1
ATOM 2057 O O . THR A 1 278 ? 16.892 8.954 -12.847 1.00 83.75 278 THR A O 1
ATOM 2060 N N . GLY A 1 279 ? 17.525 6.812 -12.635 1.00 84.12 279 GLY A N 1
ATOM 2061 C CA . GLY A 1 279 ? 16.203 6.236 -12.923 1.00 84.12 279 GLY A CA 1
ATOM 2062 C C . GLY A 1 279 ? 15.907 6.056 -14.411 1.00 84.12 279 GLY A C 1
ATOM 2063 O O . GLY A 1 279 ? 14.756 5.864 -14.785 1.00 84.12 279 GLY A O 1
ATOM 2064 N N . VAL A 1 280 ? 16.939 6.101 -15.255 1.00 89.38 280 VAL A N 1
ATOM 2065 C CA . VAL A 1 280 ? 16.836 5.954 -16.712 1.00 89.38 280 VAL A CA 1
ATOM 2066 C C . VAL A 1 280 ? 17.498 4.651 -17.159 1.00 89.38 280 VAL A C 1
ATOM 2068 O O . VAL A 1 280 ? 18.498 4.225 -16.572 1.00 89.38 280 VAL A O 1
ATOM 2071 N N . TRP A 1 281 ? 16.948 4.003 -18.188 1.00 91.75 281 TRP A N 1
ATOM 2072 C CA . TRP A 1 281 ? 17.556 2.813 -18.778 1.00 91.75 281 TRP A CA 1
ATOM 2073 C C . TRP A 1 281 ? 18.687 3.197 -19.728 1.00 91.75 281 TRP A C 1
ATOM 2075 O O . TRP A 1 281 ? 18.486 3.989 -20.642 1.00 91.75 281 TRP A O 1
ATOM 2085 N N . LEU A 1 282 ? 19.859 2.592 -19.545 1.00 92.56 282 LEU A N 1
ATOM 2086 C CA . LEU A 1 282 ? 20.979 2.695 -20.474 1.00 92.56 282 LEU A CA 1
ATOM 2087 C C . LEU A 1 282 ? 20.993 1.474 -21.394 1.00 92.56 282 LEU A C 1
ATOM 2089 O O . LEU A 1 282 ? 20.986 0.332 -20.926 1.00 92.56 282 LEU A O 1
ATOM 2093 N N . THR A 1 283 ? 21.030 1.725 -22.697 1.00 90.69 283 THR A N 1
ATOM 2094 C CA . THR A 1 283 ? 21.228 0.689 -23.723 1.00 90.69 283 THR A CA 1
ATOM 2095 C C . THR A 1 283 ? 22.698 0.267 -23.816 1.00 90.69 283 THR A C 1
ATOM 2097 O O . THR A 1 283 ? 23.599 1.012 -23.429 1.00 90.69 283 THR A O 1
ATOM 2100 N N . ASP A 1 284 ? 22.969 -0.901 -24.398 1.00 84.81 284 ASP A N 1
ATOM 2101 C CA . ASP A 1 284 ? 24.327 -1.346 -24.772 1.00 84.81 284 ASP A CA 1
ATOM 2102 C C . ASP A 1 284 ? 25.108 -0.337 -25.640 1.00 84.81 284 ASP A C 1
ATOM 2104 O O . ASP A 1 284 ? 26.334 -0.263 -25.572 1.00 84.81 284 ASP A O 1
ATOM 2108 N N . SER A 1 285 ? 24.396 0.484 -26.411 1.00 83.69 285 SER A N 1
ATOM 2109 C CA . SER A 1 285 ? 24.950 1.565 -27.235 1.00 83.69 285 SER A CA 1
ATOM 2110 C C . SER A 1 285 ? 25.161 2.885 -26.473 1.00 83.69 285 SER A C 1
ATOM 2112 O O . SER A 1 285 ? 25.469 3.903 -27.090 1.00 83.69 285 SER A O 1
ATOM 2114 N N . ALA A 1 286 ? 25.002 2.874 -25.146 1.00 83.06 286 ALA A N 1
ATOM 2115 C CA . ALA A 1 286 ? 25.159 4.012 -24.240 1.00 83.06 286 ALA A CA 1
ATOM 2116 C C . ALA A 1 286 ? 24.191 5.191 -24.484 1.00 83.06 286 ALA A C 1
ATOM 2118 O O . ALA A 1 286 ? 24.523 6.341 -24.199 1.00 83.06 286 ALA A O 1
ATOM 2119 N N . PHE A 1 287 ? 22.986 4.908 -24.990 1.00 86.88 287 PHE A N 1
ATOM 2120 C CA . PHE A 1 287 ? 21.889 5.880 -25.032 1.00 86.88 287 PHE A CA 1
ATOM 2121 C C . PHE A 1 287 ? 20.955 5.710 -23.836 1.00 86.88 287 PHE A C 1
ATOM 2123 O O . PHE A 1 287 ? 20.552 4.583 -23.529 1.00 86.88 287 PHE A O 1
ATOM 2130 N N . ASP A 1 288 ? 20.600 6.840 -23.230 1.00 90.25 288 ASP A N 1
ATOM 2131 C CA . ASP A 1 288 ? 19.629 6.966 -22.147 1.00 90.25 288 ASP A CA 1
ATOM 2132 C C . ASP A 1 288 ? 18.200 6.943 -22.699 1.00 90.25 288 ASP A C 1
ATOM 2134 O O . ASP A 1 288 ? 17.853 7.733 -23.581 1.00 90.25 288 ASP A O 1
ATOM 2138 N N . VAL A 1 289 ? 17.362 6.054 -22.164 1.00 90.88 289 VAL A N 1
ATOM 2139 C CA . VAL A 1 289 ? 15.962 5.892 -22.563 1.00 90.88 289 VAL A CA 1
ATOM 2140 C C . VAL A 1 289 ? 15.071 5.829 -21.313 1.00 90.88 289 VAL A C 1
ATOM 2142 O O . VAL A 1 289 ? 15.133 4.854 -20.561 1.00 90.88 289 VAL A O 1
ATOM 2145 N N . 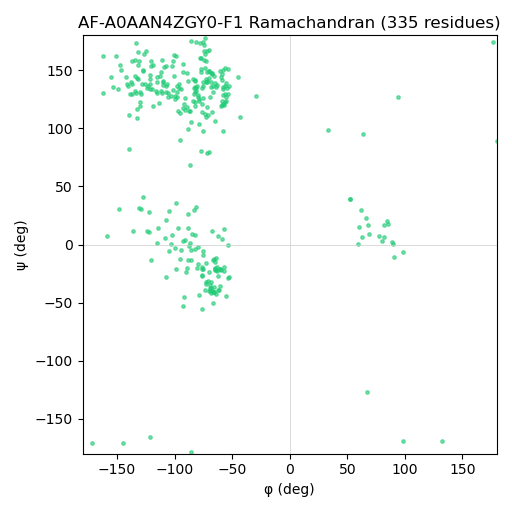PRO A 1 290 ? 14.262 6.865 -21.023 1.00 88.19 290 PRO A N 1
ATOM 2146 C CA . PRO A 1 290 ? 13.530 6.962 -19.755 1.00 88.19 290 PRO A CA 1
ATOM 2147 C C . PRO A 1 290 ? 12.414 5.920 -19.622 1.00 88.19 290 PRO A C 1
ATOM 2149 O O . PRO A 1 290 ? 12.193 5.397 -18.533 1.00 88.19 290 PRO A O 1
ATOM 2152 N N . TYR A 1 291 ? 11.754 5.577 -20.728 1.00 91.44 291 TYR A N 1
ATOM 2153 C CA . TYR A 1 291 ? 10.617 4.665 -20.746 1.00 91.44 291 TYR A CA 1
ATOM 2154 C C . TYR A 1 291 ? 10.830 3.596 -21.812 1.00 91.44 291 TYR A C 1
ATOM 2156 O O . TYR A 1 291 ? 10.970 3.901 -22.998 1.00 91.44 291 TYR A O 1
ATOM 2164 N N . VAL A 1 292 ? 10.876 2.335 -21.385 1.00 92.00 292 VAL A N 1
ATOM 2165 C CA . VAL A 1 292 ? 11.095 1.189 -22.271 1.00 92.00 292 VAL A CA 1
ATOM 2166 C C . VAL A 1 292 ? 10.166 0.054 -21.867 1.00 92.00 292 VAL A C 1
ATOM 2168 O O . VAL A 1 292 ? 9.965 -0.194 -20.682 1.00 92.00 292 VAL A O 1
ATOM 2171 N N . MET A 1 293 ? 9.607 -0.642 -22.853 1.00 92.88 293 MET A N 1
ATOM 2172 C CA . MET A 1 293 ? 8.747 -1.813 -22.666 1.00 92.88 293 MET A CA 1
ATOM 2173 C C . MET A 1 293 ? 9.176 -2.940 -23.613 1.00 92.88 293 MET A C 1
ATOM 2175 O O . MET A 1 293 ? 10.041 -2.757 -24.472 1.00 92.88 293 MET A O 1
ATOM 2179 N N . CYS A 1 294 ? 8.579 -4.121 -23.470 1.00 92.62 294 CYS A N 1
ATOM 2180 C CA . CYS A 1 294 ? 8.768 -5.228 -24.405 1.00 92.62 294 CYS A CA 1
ATOM 2181 C C . CYS A 1 294 ? 7.662 -5.231 -25.450 1.00 92.62 294 CYS A C 1
ATOM 2183 O O . CYS A 1 294 ? 6.491 -5.160 -25.104 1.00 92.62 294 CYS A O 1
ATOM 2185 N N . SER A 1 295 ? 7.993 -5.386 -26.723 1.00 91.31 295 SER A N 1
ATOM 2186 C CA . SER A 1 295 ? 6.980 -5.592 -27.761 1.00 91.31 295 SER A CA 1
ATOM 2187 C C . SER A 1 295 ? 6.227 -6.916 -27.558 1.00 91.31 295 SER A C 1
ATOM 2189 O O . SER A 1 295 ? 6.806 -7.955 -27.231 1.00 91.31 295 SER A O 1
ATOM 2191 N N . SER A 1 296 ? 4.911 -6.902 -27.766 1.00 83.62 296 SER A N 1
ATOM 2192 C CA . SER A 1 296 ? 4.077 -8.114 -27.761 1.00 83.62 296 SER A CA 1
ATOM 2193 C C . SER A 1 296 ? 4.140 -8.890 -29.073 1.00 83.62 296 SER A C 1
ATOM 2195 O O . SER A 1 296 ? 3.779 -10.069 -29.109 1.00 83.62 296 SER A O 1
ATOM 2197 N N . CYS A 1 297 ? 4.559 -8.230 -30.150 1.00 68.25 297 CYS A N 1
ATOM 2198 C CA . CYS A 1 297 ? 4.581 -8.793 -31.487 1.00 68.25 297 CYS A CA 1
ATOM 2199 C C . CYS A 1 297 ? 5.845 -9.628 -31.678 1.00 68.25 297 CYS A C 1
ATOM 2201 O O . CYS A 1 297 ? 6.955 -9.116 -31.575 1.00 68.25 297 CYS A O 1
ATOM 2203 N N . GLN A 1 298 ? 5.667 -10.925 -31.959 1.00 57.03 298 GLN A N 1
ATOM 2204 C CA . GLN A 1 298 ? 6.777 -11.771 -32.382 1.00 57.03 298 GLN A CA 1
ATOM 2205 C C . GLN A 1 298 ? 7.406 -11.128 -33.616 1.00 57.03 298 GLN A C 1
ATOM 2207 O O . GLN A 1 298 ? 6.708 -10.833 -34.590 1.00 57.03 298 GLN A O 1
ATOM 2212 N N . SER A 1 299 ? 8.724 -10.966 -33.603 1.00 49.91 299 SER A N 1
ATOM 2213 C CA . SER A 1 299 ? 9.559 -10.463 -34.703 1.00 49.91 299 SER A CA 1
ATOM 2214 C C . SER A 1 299 ? 9.457 -11.265 -36.025 1.00 49.91 299 SER A C 1
ATOM 2216 O O . SER A 1 299 ? 10.239 -11.058 -36.949 1.00 49.91 299 SER A O 1
ATOM 2218 N N . GLY A 1 300 ? 8.458 -12.148 -36.160 1.00 43.84 300 GLY A N 1
ATOM 2219 C CA . GLY A 1 300 ? 8.100 -12.906 -37.357 1.00 43.84 300 GLY A CA 1
ATOM 2220 C C . GLY A 1 300 ? 7.160 -12.197 -38.343 1.00 43.84 300 GLY A C 1
ATOM 2221 O O . GLY A 1 300 ? 6.935 -12.730 -39.429 1.00 43.84 300 GLY A O 1
ATOM 2222 N N . CYS A 1 301 ? 6.633 -11.004 -38.046 1.00 44.09 301 CYS A N 1
ATOM 2223 C CA . CYS A 1 301 ? 5.930 -10.203 -39.057 1.00 44.09 301 CYS A CA 1
ATOM 2224 C C . CYS A 1 301 ? 6.942 -9.519 -39.992 1.00 44.09 301 CYS A C 1
ATOM 2226 O O . CYS A 1 301 ? 7.267 -8.352 -39.807 1.00 44.09 301 CYS A O 1
ATOM 2228 N N . ASN A 1 302 ? 7.441 -10.291 -40.968 1.00 42.44 302 ASN A N 1
ATOM 2229 C CA . ASN A 1 302 ? 8.236 -9.907 -42.143 1.00 42.44 302 ASN A CA 1
ATOM 2230 C C . ASN A 1 302 ? 9.183 -8.724 -41.922 1.00 42.44 302 ASN A C 1
ATOM 2232 O O . ASN A 1 302 ? 8.786 -7.579 -42.064 1.00 42.44 302 ASN A O 1
ATOM 2236 N N . SER A 1 303 ? 10.459 -9.001 -41.673 1.00 43.59 303 SER A N 1
ATOM 2237 C CA . SER A 1 303 ? 11.556 -8.036 -41.489 1.00 43.59 303 SER A CA 1
ATOM 2238 C C . SER A 1 303 ? 11.875 -7.137 -42.698 1.00 43.59 303 SER A C 1
ATOM 2240 O O . SER A 1 303 ? 12.852 -6.391 -42.662 1.00 43.59 303 SER A O 1
ATOM 2242 N N . PHE A 1 304 ? 11.063 -7.173 -43.757 1.00 46.25 304 PHE A N 1
ATOM 2243 C CA . PHE A 1 304 ? 11.238 -6.362 -44.954 1.00 46.25 304 PHE A CA 1
ATOM 2244 C C . PHE A 1 304 ? 9.901 -5.728 -45.350 1.00 46.25 304 PHE A C 1
ATOM 2246 O O . PHE A 1 304 ? 8.910 -6.456 -45.464 1.00 46.25 304 PHE A O 1
ATOM 2253 N N . PRO A 1 305 ? 9.845 -4.404 -45.602 1.00 48.00 305 PRO A N 1
ATOM 2254 C CA . PRO A 1 305 ? 8.690 -3.826 -46.268 1.00 48.00 305 PRO A CA 1
ATOM 2255 C C . PRO A 1 305 ? 8.560 -4.518 -47.627 1.00 48.00 305 PRO A C 1
ATOM 2257 O O . PRO A 1 305 ? 9.512 -4.550 -48.411 1.00 48.00 305 PRO A O 1
ATOM 2260 N N . PHE A 1 306 ? 7.403 -5.117 -47.907 1.00 44.84 306 PHE A N 1
ATOM 2261 C CA . PHE A 1 306 ? 7.138 -5.619 -49.249 1.00 44.84 306 PHE A CA 1
ATOM 2262 C C . PHE A 1 306 ? 7.254 -4.438 -50.214 1.00 44.84 306 PHE A C 1
ATOM 2264 O O . PHE A 1 306 ? 6.533 -3.449 -50.072 1.00 44.84 306 PHE A O 1
ATOM 2271 N N . SER A 1 307 ? 8.155 -4.528 -51.195 1.00 48.19 307 SER A N 1
ATOM 2272 C CA . SER A 1 307 ? 8.109 -3.613 -52.331 1.00 48.19 307 SER A CA 1
ATOM 2273 C C . SER A 1 307 ? 6.811 -3.909 -53.072 1.00 48.19 307 SER A C 1
ATOM 2275 O O . SER A 1 307 ? 6.656 -4.967 -53.685 1.00 48.19 307 SER A O 1
ATOM 2277 N N . THR A 1 308 ? 5.838 -3.014 -52.938 1.00 53.50 308 THR A N 1
ATOM 2278 C CA . THR A 1 308 ? 4.588 -3.109 -53.681 1.00 53.50 308 THR A CA 1
ATOM 2279 C C . THR A 1 308 ? 4.769 -2.322 -54.969 1.00 53.50 308 THR A C 1
ATOM 2281 O O . THR A 1 308 ? 5.031 -1.122 -54.978 1.00 53.50 308 THR A O 1
ATOM 2284 N N . THR A 1 309 ? 4.707 -3.032 -56.089 1.00 53.94 309 THR A N 1
ATOM 2285 C CA . THR A 1 309 ? 4.639 -2.416 -57.411 1.00 53.94 309 THR A CA 1
ATOM 2286 C C . THR A 1 309 ? 3.170 -2.245 -57.765 1.00 53.94 309 THR A C 1
ATOM 2288 O O . THR A 1 309 ? 2.391 -3.198 -57.694 1.00 53.94 309 THR A O 1
ATOM 2291 N N . LYS A 1 310 ? 2.770 -1.022 -58.117 1.00 56.62 310 LYS A N 1
ATOM 2292 C CA . LYS A 1 310 ? 1.417 -0.729 -58.600 1.00 56.62 310 LYS A CA 1
ATOM 2293 C C . LYS A 1 310 ? 1.483 -0.457 -60.097 1.00 56.62 310 LYS A C 1
ATOM 2295 O O . LYS A 1 310 ? 2.368 0.260 -60.558 1.00 56.62 310 LYS A O 1
ATOM 2300 N N . PHE A 1 311 ? 0.538 -1.015 -60.848 1.00 55.75 311 PHE A N 1
ATOM 2301 C CA . PHE A 1 311 ? 0.327 -0.615 -62.235 1.00 55.75 311 PHE A CA 1
ATOM 2302 C C . PHE A 1 311 ? -0.461 0.696 -62.259 1.00 55.75 311 PHE A C 1
ATOM 2304 O O . PHE A 1 311 ? -1.534 0.800 -61.657 1.00 55.75 311 PHE A O 1
ATOM 2311 N N . THR A 1 312 ? 0.079 1.703 -62.931 1.00 65.94 312 THR A N 1
ATOM 2312 C CA . THR A 1 312 ? -0.647 2.932 -63.272 1.00 65.94 312 THR A CA 1
ATOM 2313 C C . THR A 1 312 ? -1.706 2.636 -64.338 1.00 65.94 312 THR A C 1
ATOM 2315 O O . THR A 1 312 ? -1.711 1.578 -64.969 1.00 65.94 312 THR A O 1
ATOM 2318 N N . ALA A 1 313 ? -2.625 3.579 -64.563 1.00 66.94 313 ALA A N 1
ATOM 2319 C CA . ALA A 1 313 ? -3.706 3.418 -65.541 1.00 66.94 313 ALA A CA 1
ATOM 2320 C C . ALA A 1 313 ? -3.211 3.214 -66.990 1.00 66.94 313 ALA A C 1
ATOM 2322 O O . ALA A 1 313 ? -3.950 2.682 -67.814 1.00 66.94 313 ALA A O 1
ATOM 2323 N N . ASP A 1 314 ? -1.972 3.611 -67.295 1.00 77.25 314 ASP A N 1
ATOM 2324 C CA . ASP A 1 314 ? -1.317 3.407 -68.592 1.00 77.25 314 ASP A CA 1
ATOM 2325 C C . ASP A 1 314 ? -0.484 2.109 -68.668 1.00 77.25 314 ASP A C 1
ATOM 2327 O O . ASP A 1 314 ? 0.139 1.833 -69.692 1.00 77.25 314 ASP A O 1
ATOM 2331 N N . GLY A 1 315 ? -0.488 1.290 -67.609 1.00 66.00 315 GLY A N 1
ATOM 2332 C CA . GLY A 1 315 ? 0.217 0.009 -67.554 1.00 66.00 315 GLY A CA 1
ATOM 2333 C C . GLY A 1 315 ? 1.705 0.107 -67.209 1.00 66.00 315 GLY A C 1
ATOM 2334 O O . GLY A 1 315 ? 2.392 -0.917 -67.248 1.00 66.00 315 GLY A O 1
ATOM 2335 N N . SER A 1 316 ? 2.217 1.290 -66.854 1.00 72.25 316 SER A N 1
ATOM 2336 C CA . SER A 1 316 ? 3.584 1.428 -66.345 1.00 72.25 316 SER A CA 1
ATOM 2337 C C . SER A 1 316 ? 3.703 0.987 -64.875 1.00 72.25 316 SER A C 1
ATOM 2339 O O . SER A 1 316 ? 2.741 0.980 -64.103 1.00 72.25 316 SER A O 1
ATOM 2341 N N . LEU A 1 317 ? 4.895 0.510 -64.502 1.00 59.06 317 LEU A N 1
ATOM 2342 C CA . LEU A 1 317 ? 5.208 0.055 -63.146 1.00 59.06 317 LEU A CA 1
ATOM 2343 C C . LEU A 1 317 ? 5.664 1.249 -62.308 1.00 59.06 317 LEU A C 1
ATOM 2345 O O . LEU A 1 317 ? 6.726 1.814 -62.567 1.00 59.06 317 LEU A O 1
ATOM 2349 N N . MET A 1 318 ? 4.886 1.599 -61.285 1.00 62.06 318 MET A N 1
ATOM 2350 C CA . MET A 1 318 ? 5.283 2.574 -60.273 1.00 62.06 318 MET A CA 1
ATOM 2351 C C . MET A 1 318 ? 5.776 1.837 -59.026 1.00 62.06 318 MET A C 1
ATOM 2353 O O . MET A 1 318 ? 5.072 0.989 -58.465 1.00 62.06 318 MET A O 1
ATOM 2357 N N . THR A 1 319 ? 6.994 2.161 -58.594 1.00 58.28 319 THR A N 1
ATOM 2358 C CA . THR A 1 319 ? 7.529 1.733 -57.299 1.00 58.28 319 THR A CA 1
ATOM 2359 C C . THR A 1 319 ? 6.885 2.598 -56.221 1.00 58.28 319 THR A C 1
ATOM 2361 O O . THR A 1 319 ? 7.103 3.808 -56.214 1.00 58.28 319 THR A O 1
ATOM 2364 N N . LEU A 1 320 ? 6.074 2.001 -55.344 1.00 56.12 320 LEU A N 1
ATOM 2365 C CA . LEU A 1 320 ? 5.546 2.710 -54.178 1.00 56.12 320 LEU A CA 1
ATOM 2366 C C . LEU A 1 320 ? 6.665 2.924 -53.155 1.00 56.12 320 LEU A C 1
ATOM 2368 O O . LEU A 1 320 ? 7.578 2.096 -53.047 1.00 56.12 320 LEU A O 1
ATOM 2372 N N . GLU A 1 321 ? 6.591 4.025 -52.404 1.00 54.12 321 GLU A N 1
ATOM 2373 C CA . GLU A 1 321 ? 7.478 4.216 -51.260 1.00 54.12 321 GLU A CA 1
ATOM 2374 C C . GLU A 1 321 ? 7.347 3.021 -50.297 1.00 54.12 321 GLU A C 1
ATOM 2376 O O . GLU A 1 321 ? 6.242 2.499 -50.097 1.00 54.12 321 GLU A O 1
ATOM 2381 N N . PRO A 1 322 ? 8.465 2.530 -49.731 1.00 53.66 322 PRO A N 1
ATOM 2382 C CA . PRO A 1 322 ? 8.428 1.392 -48.827 1.00 53.66 322 PRO A CA 1
ATOM 2383 C C . PRO A 1 322 ? 7.506 1.695 -47.645 1.00 53.66 322 PRO A C 1
ATOM 2385 O O . PRO A 1 322 ? 7.558 2.779 -47.065 1.00 53.66 322 PRO A O 1
ATOM 2388 N N . ALA A 1 323 ? 6.667 0.722 -47.282 1.00 51.25 323 ALA A N 1
ATOM 2389 C CA . ALA A 1 323 ? 5.778 0.860 -46.138 1.00 51.25 323 ALA A CA 1
ATOM 2390 C C . ALA A 1 323 ? 6.580 1.218 -44.878 1.00 51.25 323 ALA A C 1
ATOM 2392 O O . ALA A 1 323 ? 7.617 0.608 -44.592 1.00 51.25 323 ALA A O 1
ATOM 2393 N N . ILE A 1 324 ? 6.086 2.192 -44.117 1.00 53.00 324 ILE A N 1
ATOM 2394 C CA . ILE A 1 324 ? 6.708 2.590 -42.860 1.00 53.00 324 ILE A CA 1
ATOM 2395 C C . ILE A 1 324 ? 6.358 1.510 -41.835 1.00 53.00 324 ILE A C 1
ATOM 2397 O O . ILE A 1 324 ? 5.192 1.142 -41.659 1.00 53.00 324 ILE A O 1
ATOM 2401 N N . ARG A 1 325 ? 7.385 0.951 -41.188 1.00 49.72 325 ARG A N 1
ATOM 2402 C CA . ARG A 1 325 ? 7.206 -0.061 -40.145 1.00 49.72 325 ARG A CA 1
ATOM 2403 C C . ARG A 1 325 ? 6.612 0.607 -38.905 1.00 49.72 325 ARG A C 1
ATOM 2405 O O . ARG A 1 325 ? 7.295 1.374 -38.233 1.00 49.72 325 ARG A O 1
ATOM 2412 N N . GLY A 1 326 ? 5.364 0.278 -38.592 1.00 55.47 326 GLY A N 1
ATOM 2413 C CA . GLY A 1 326 ? 4.801 0.438 -37.256 1.00 55.47 326 GLY A CA 1
ATOM 2414 C C . GLY A 1 326 ? 5.205 -0.729 -36.348 1.00 55.47 326 GLY A C 1
ATOM 2415 O O . GLY A 1 326 ? 5.813 -1.708 -36.781 1.00 55.47 326 GLY A O 1
ATOM 2416 N N . VAL A 1 327 ? 4.854 -0.642 -35.067 1.00 54.44 327 VAL A N 1
ATOM 2417 C CA . VAL A 1 327 ? 5.245 -1.627 -34.036 1.00 54.44 327 VAL A CA 1
ATOM 2418 C C . VAL A 1 327 ? 4.681 -3.021 -34.330 1.00 54.44 327 VAL A C 1
ATOM 2420 O O . VAL A 1 327 ? 5.376 -4.021 -34.168 1.00 54.44 327 VAL A O 1
ATOM 2423 N N . CYS A 1 328 ? 3.436 -3.078 -34.812 1.00 53.41 328 CYS A N 1
ATOM 2424 C CA . CYS A 1 328 ? 2.717 -4.317 -35.128 1.00 53.41 328 CYS A CA 1
ATOM 2425 C C . CYS A 1 328 ? 1.962 -4.263 -36.471 1.00 53.41 328 CYS A C 1
ATOM 2427 O O . CYS A 1 328 ? 1.139 -5.130 -36.758 1.00 53.41 328 CYS A O 1
ATOM 2429 N N . SER A 1 329 ? 2.215 -3.251 -37.304 1.00 51.50 329 SER A N 1
ATOM 2430 C CA . SER A 1 329 ? 1.563 -3.077 -38.604 1.00 51.50 329 SER A CA 1
ATOM 2431 C C . SER A 1 329 ? 2.474 -2.344 -39.588 1.00 51.50 329 SER A C 1
ATOM 2433 O O . SER A 1 329 ? 3.447 -1.700 -39.204 1.00 51.50 329 SER A O 1
ATOM 2435 N N . TYR A 1 330 ? 2.152 -2.459 -40.873 1.00 53.72 330 TYR A N 1
ATOM 2436 C CA . TYR A 1 330 ? 2.729 -1.640 -41.933 1.00 53.72 330 TYR A CA 1
ATOM 2437 C C . TYR A 1 330 ? 1.673 -0.632 -42.375 1.00 53.72 330 TYR A C 1
ATOM 2439 O O . TYR A 1 330 ? 0.562 -1.031 -42.727 1.00 53.72 330 TYR A O 1
ATOM 2447 N N . SER A 1 331 ? 2.010 0.655 -42.383 1.00 48.50 331 SER A N 1
ATOM 2448 C CA . SER A 1 331 ? 1.208 1.679 -43.051 1.00 48.50 331 SER A CA 1
ATOM 2449 C C . SER A 1 331 ? 1.938 2.130 -44.313 1.00 48.50 331 SER A C 1
ATOM 2451 O O . SER A 1 331 ? 3.143 2.389 -44.311 1.00 48.50 331 SER A O 1
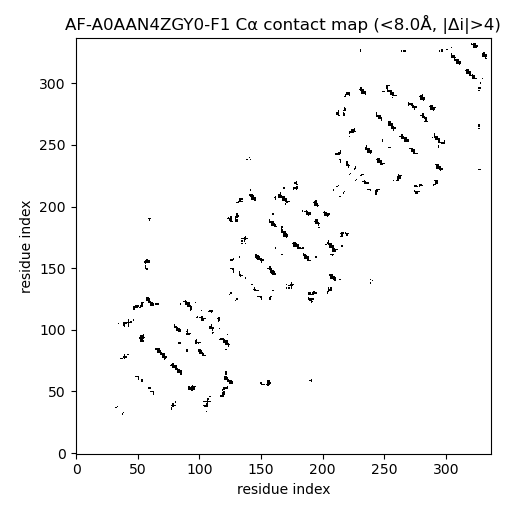ATOM 2453 N N . CYS A 1 332 ? 1.213 2.174 -45.430 1.00 39.41 332 CYS A N 1
ATOM 2454 C CA . CYS A 1 332 ? 1.715 2.850 -46.622 1.00 39.41 332 CYS A CA 1
ATOM 2455 C C . CYS A 1 332 ? 1.598 4.362 -46.382 1.00 39.41 332 CYS A C 1
ATOM 2457 O O . CYS A 1 332 ? 0.581 4.779 -45.814 1.00 39.41 332 CYS A O 1
ATOM 2459 N N . PRO A 1 333 ? 2.581 5.181 -46.791 1.00 46.22 333 PRO A N 1
ATOM 2460 C CA . PRO A 1 333 ? 2.392 6.623 -46.801 1.00 46.22 333 PRO A CA 1
ATOM 2461 C C . PRO A 1 333 ? 1.155 6.944 -47.648 1.00 46.22 333 PRO A C 1
ATOM 2463 O O . PRO A 1 333 ? 1.027 6.513 -48.794 1.00 46.22 333 PRO A O 1
ATOM 2466 N N . THR A 1 334 ? 0.183 7.623 -47.044 1.00 43.56 334 THR A N 1
ATOM 2467 C CA . THR A 1 334 ? -0.949 8.180 -47.778 1.00 43.56 334 THR A CA 1
ATOM 2468 C C . THR A 1 334 ? -0.437 9.412 -48.500 1.00 43.56 334 THR A C 1
ATOM 2470 O O . THR A 1 334 ? -0.320 10.475 -47.888 1.00 43.56 334 THR A O 1
ATOM 2473 N N . ASP A 1 335 ? -0.100 9.270 -49.778 1.00 39.41 335 ASP A N 1
ATOM 2474 C CA . ASP A 1 335 ? 0.138 10.429 -50.626 1.00 39.41 335 ASP A CA 1
ATOM 2475 C C . ASP A 1 335 ? -1.120 11.308 -50.608 1.00 39.41 335 ASP A C 1
ATOM 2477 O O . ASP A 1 335 ? -2.221 10.878 -50.960 1.00 39.41 335 ASP A O 1
ATOM 2481 N N . ASN A 1 336 ? -0.959 12.554 -50.165 1.00 37.97 336 ASN A N 1
ATOM 2482 C CA . ASN A 1 336 ? -1.913 13.620 -50.443 1.00 37.97 336 ASN A CA 1
ATOM 2483 C C . ASN A 1 336 ? -1.805 13.970 -51.939 1.00 37.97 336 ASN A C 1
ATOM 2485 O O . ASN A 1 336 ? -1.113 14.935 -52.272 1.00 37.97 336 ASN A O 1
ATOM 2489 N N . ASN A 1 337 ? -2.437 13.159 -52.801 1.00 29.80 337 ASN A N 1
ATOM 2490 C CA . ASN A 1 337 ? -2.986 13.438 -54.150 1.00 29.80 337 ASN A CA 1
ATOM 2491 C C . ASN A 1 337 ? -2.921 12.220 -55.079 1.00 29.80 337 ASN A C 1
ATOM 2493 O O . ASN A 1 337 ? -1.801 11.771 -55.399 1.00 29.80 337 ASN A O 1
#

Sequence (337 aa):
ILVLLLFLPSLIYAENCGNCDGVWEQIAREKQMDEDYHGCRSCLSEITRSKDACPPKGYDCSEEWPLTTNVLTPEEGCRCSEVTCAGKAKLAVNGEIVASKIRCNNSEWTTKGEQLVDPVVCAKSCEKGVCSDGNSRANSKDFRPLKVARADDQNSCAIGTCMPDNGMAIINDNGTPVGPLTDVTKVTCTGDGEWKAEDDERYKYVMCNISPCGPGKCPAFVDGPGMADGVVKPLQIKSNEGSCATATCPPGSDFVEMSADGDVLKILSTGELTCQNTGVWLTDSAFDVPYVMCSSCQSGCNSFPFSTTKFTADGSLMTLEPAIRGVCSYSCPTDNN

Foldseek 3Di:
DPDPPPPDDPPPVPPPVPDCVVVVVVVVVVVVCCQQAVQADDLPDDAAADPQLAAQAQKDWDPPFDKDKDWDDVVVGHTKIKIFTPDQWFKGFNNDGADRIWIRTSSFTAGPVRDGGPHMITIFGQFPPLADQAAPQADPVFWDGFPWDTIDNVGRHIKGFAPPFLAKFAADNNRATPAGPPPFGMWGGHSNRWTATPVRDTGRGMTGGRQLQFHRLAFQDADADCVVVVQFAGWDWDGDPDRHIKTADDPQWFKFAADNRGHTDGTDPAGMWTGDSNRWTAGPVGDTGRDMTIGPDRPPPDPFQPQDWDQDPVRDTDGFDGFDDDSHDTDGPDPPD

Nearest PDB structures (foldseek):
  5l1x-assembly2_J  TM=2.086E-01  e=1.339E+00  human metapneumovirus
  3rrt-assembly1_F  TM=1.557E-01  e=1.757E+00  human respiratory syncytial virus
  8tw3-assembly2_X  TM=1.792E-01  e=1.757E+00  Human metapneumovirus A
  7sej-assembly2_A  TM=2.038E-01  e=3.961E+00  human metapneumovirus
  6voa-assembly1_B  TM=1.452E-01  e=6.453E+00  Bos taurus